Protein AF-A0A1E5L8V5-F1 (afdb_monomer)

Solvent-accessible surface area (backbone atoms only — not comparable to full-atom values): 20695 Å² total; per-residue (Å²): 130,75,53,60,65,66,62,32,28,36,41,51,52,49,58,55,45,50,54,33,69,78,42,95,65,86,68,90,52,68,83,56,54,59,43,62,35,68,56,77,69,33,47,44,45,38,33,65,40,38,79,78,44,75,48,71,85,45,95,71,31,38,36,34,33,36,41,41,94,98,44,42,30,45,34,40,29,47,52,79,90,75,94,59,71,59,93,38,44,46,84,43,85,85,44,46,14,51,47,36,40,47,38,45,74,66,62,63,45,67,27,94,87,62,53,53,68,57,48,44,68,72,49,48,72,58,36,73,86,49,90,88,64,76,51,41,59,46,78,74,52,51,76,45,33,37,45,72,50,41,21,37,52,40,95,80,43,89,68,62,81,88,47,53,51,35,56,53,41,43,46,53,61,59,39,67,88,76,46,70,54,89,65,48,69,68,40,37,54,50,51,42,57,56,44,70,47,94,68,40,66,73,56,42,51,32,55,39,51,26,65,62,25,80,45,68,73,56,19,48,50,36,52,45,50,60,52,59,71,44,35,56,51,75,66,40,50,71,55,58,73,70,52,73,88,69,93,69,51,65,54,57,47,49,50,47,40,28,76,78,66,69,50,72,67,58,64,71,58,34,43,34,49,54,52,75,73,47,59,65,86,44,39,48,46,38,52,50,25,47,41,72,49,67,69,61,102,63,61,65,30,57,53,55,50,50,52,54,46,55,73,75,51,93,54,97,85,58,85,73,67,71,72,86,57,48,47,53,61,46,37,50,41,16,50,50,41,44,47,53,53,51,52,59,73,41,34,90,53,61,45,52,77,80,73,58,69,73,91,127

Foldseek 3Di:
DWDDQQLLQVLLLVLLLVQLVVDPDDAPLSPFRAGADDDPVLSLLQGAKDFPDKDDLDVLWIWTWIDHDPWIKIKIFQADDDPDAPPQWAWDDDDSNNLSNCCRPVVFHFDPPDDSVCCRVPPSVAHDPDPPHRHHHVVSSCNGTTDMTMTIGHPPDLDDSNQVLLRLQRRLLRRPPQFQDPADVLLSVLSNVLSSDLFDSQLSSLSSNLRNDNDLLSVLVSLVVLLQVCQQVLVCVVVVVVPPPDPDFSVRVSVCCCPVVVDGDDQLVSLLSLQVPDDVVLCVLLVVQVCQQPVDPDRSSNVSVLSNCLSPDPDPPDPRRPPVRRPSSSNSSSSSSSSVVSCVVCVVRRQDVVSPDDDD

Sequence (360 aa):
MSRNTDKASQSVFNILKKVVQESEEYCEELDEIRWVYGDKENTKFLTEAQIVNSYEIMPKKKSAIIAYEHRKFFVTSGFGKETVSPTFLDPFEINPGLFTLIIHELEVNIASNVRPREIINEVMSSYKGICGYTGHDFKELLKYFETICIFEILPTCPLVVEDIESFIGLYLCYENTLRVLPFSKDTLEKYMLVFEQKFSKQFKENILVSLSSTNFKYCYLDLYRCIEMLYPFIYLGKFYENLEPTTLTMVDLAIKLHDDLAWKPVERNAIKKIIDETPAQFLERLTNAKYIHINEERHCGDWIYDIRNSIVHLRHNQKSMNLEKVPWDMLVIGMLDLLEYWYNHFSKHLLDEKDILKPE

Nearest PDB structures (foldseek):
  2xpx-assembly1_A  TM=2.379E-01  e=6.070E+00  human gammaherpesvirus 4

pLDDT: mean 89.82, std 11.25, range [25.0, 98.44]

Secondary structure (DSSP, 8-state):
----HHHHHHHHHHHHHHHHHTSS---GGGGS---B---HHHHHHHHH-EEEEEEEEETTEEEEEEEETTEEEEEEES----S---TTEEE----HHHHHHHHHHHTPPBPTT--HHHHIIIIIT--BTBTT---B-HHHHHTTBPPEEEEEE-TT--S-TT-HHHHHHHHHHH-GGG--S---HHHHHHHHHHHHS---HHHHHHHHHHHT-SSHHHHHHHHHHHHHTTHHHHHHHHHHHTS-S--S-HHHHHHHHHHHH-----HHHHHHHHHHHS-HHHHHHHHHHHHHHH-S---HHHHHHHHHHHHH---TT-----GGG--HHHHHHHHHHHHHHHHHHTHHHHS-TTTSPPP-

Structure (mmCIF, N/CA/C/O backbone):
data_AF-A0A1E5L8V5-F1
#
_entry.id   AF-A0A1E5L8V5-F1
#
loop_
_atom_site.group_PDB
_atom_site.id
_atom_site.type_symbol
_atom_site.label_atom_id
_atom_site.label_alt_id
_atom_site.label_comp_id
_atom_site.label_asym_id
_atom_site.label_entity_id
_atom_site.label_seq_id
_atom_site.pdbx_PDB_ins_code
_atom_site.Cartn_x
_atom_site.Cartn_y
_atom_site.Cartn_z
_atom_site.occupancy
_atom_site.B_iso_or_equiv
_atom_site.auth_seq_id
_atom_site.auth_comp_id
_atom_site.auth_asym_id
_atom_site.auth_atom_id
_atom_site.pdbx_PDB_model_num
ATOM 1 N N . MET A 1 1 ? -25.011 -13.321 6.273 1.00 50.94 1 MET A N 1
ATOM 2 C CA . MET A 1 1 ? -25.307 -13.867 7.619 1.00 50.94 1 MET A CA 1
ATOM 3 C C . MET A 1 1 ? -25.170 -12.726 8.612 1.00 50.94 1 MET A C 1
ATOM 5 O O . MET A 1 1 ? -24.198 -11.997 8.493 1.00 50.94 1 MET A O 1
ATOM 9 N N . SER A 1 2 ? -26.127 -12.533 9.525 1.00 72.94 2 SER A N 1
ATOM 10 C CA . SER A 1 2 ? -26.035 -11.480 10.553 1.00 72.94 2 SER A CA 1
ATOM 11 C C . SER A 1 2 ? -24.896 -11.789 11.526 1.00 72.94 2 SER A C 1
ATOM 13 O O . SER A 1 2 ? -24.777 -12.931 11.980 1.00 72.94 2 SER A O 1
ATOM 15 N N . ARG A 1 3 ? -24.067 -10.792 11.853 1.00 87.94 3 ARG A N 1
ATOM 16 C CA . ARG A 1 3 ? -22.962 -10.929 12.819 1.00 87.94 3 ARG A CA 1
ATOM 17 C C . ARG A 1 3 ? -23.507 -11.194 14.230 1.00 87.94 3 ARG A C 1
ATOM 19 O O . ARG A 1 3 ? -24.554 -10.666 14.599 1.00 87.94 3 ARG A O 1
ATOM 26 N N . ASN A 1 4 ? -22.812 -12.019 15.020 1.00 90.00 4 ASN A N 1
ATOM 27 C CA . ASN A 1 4 ? -23.163 -12.258 16.425 1.00 90.00 4 ASN A CA 1
ATOM 28 C C . ASN A 1 4 ? -22.624 -11.101 17.287 1.00 90.00 4 ASN A C 1
ATOM 30 O O . ASN A 1 4 ? -21.409 -10.946 17.424 1.00 90.00 4 ASN A O 1
ATOM 34 N N . THR A 1 5 ? -23.532 -10.303 17.848 1.00 88.94 5 THR A N 1
ATOM 35 C CA . THR A 1 5 ? -23.228 -9.074 18.602 1.00 88.94 5 THR A CA 1
ATOM 36 C C . THR A 1 5 ? -22.419 -9.332 19.865 1.00 88.94 5 THR A C 1
ATOM 38 O O . THR A 1 5 ? -21.485 -8.586 20.159 1.00 88.94 5 THR A O 1
ATOM 41 N N . ASP A 1 6 ? -22.735 -10.411 20.580 1.00 88.75 6 ASP A N 1
ATOM 42 C CA . ASP A 1 6 ? -22.073 -10.771 21.833 1.00 88.75 6 ASP A CA 1
ATOM 43 C C . ASP A 1 6 ? -20.629 -11.189 21.559 1.00 88.75 6 ASP A C 1
ATOM 45 O O . ASP A 1 6 ? -19.703 -10.730 22.225 1.00 88.75 6 ASP A O 1
ATOM 49 N N . LYS A 1 7 ? -20.414 -11.997 20.514 1.00 91.06 7 LYS A N 1
ATOM 50 C CA . LYS A 1 7 ? -19.075 -12.427 20.095 1.00 91.06 7 LYS A CA 1
ATOM 51 C C . LYS A 1 7 ? -18.211 -11.243 19.649 1.00 91.06 7 LYS A C 1
ATOM 53 O O . LYS A 1 7 ? -17.041 -11.181 20.024 1.00 91.06 7 LYS A O 1
ATOM 58 N N . ALA A 1 8 ? -18.775 -10.322 18.867 1.00 91.81 8 ALA A N 1
ATOM 59 C CA . ALA A 1 8 ? -18.056 -9.141 18.393 1.00 91.81 8 ALA A CA 1
ATOM 60 C C . ALA A 1 8 ? -17.743 -8.157 19.534 1.00 91.81 8 ALA A C 1
ATOM 62 O O . ALA A 1 8 ? -16.636 -7.633 19.621 1.00 91.81 8 ALA A O 1
ATOM 63 N N . SER A 1 9 ? -18.671 -7.968 20.475 1.00 92.69 9 SER A N 1
ATOM 64 C CA . SER A 1 9 ? -18.393 -7.181 21.682 1.00 92.69 9 SER A CA 1
ATOM 65 C C . SER A 1 9 ? -17.292 -7.827 22.518 1.00 92.69 9 SER A C 1
ATOM 67 O O . SER A 1 9 ? -16.345 -7.158 22.925 1.00 92.69 9 SER A O 1
ATOM 69 N N . GLN A 1 10 ? -17.358 -9.145 22.718 1.00 93.19 10 GLN A N 1
ATOM 70 C CA . GLN A 1 10 ? -16.376 -9.871 23.515 1.00 93.19 10 GLN A CA 1
ATOM 71 C C . GLN A 1 10 ? -14.966 -9.803 22.911 1.00 93.19 10 GLN A C 1
ATOM 73 O O . GLN A 1 10 ? -13.996 -9.757 23.665 1.00 93.19 10 GLN A O 1
ATOM 78 N N . SER A 1 11 ? -14.813 -9.743 21.580 1.00 93.94 11 SER A N 1
ATOM 79 C CA . SER A 1 11 ? -13.479 -9.617 20.974 1.00 93.94 11 SER A CA 1
ATOM 80 C C . SER A 1 11 ? -12.768 -8.315 21.326 1.00 93.94 11 SER A C 1
ATOM 82 O O . SER A 1 11 ? -11.554 -8.347 21.505 1.00 93.94 11 SER A O 1
ATOM 84 N N . VAL A 1 12 ? -13.500 -7.206 21.502 1.00 96.25 12 VAL A N 1
ATOM 85 C CA . VAL A 1 12 ? -12.912 -5.929 21.947 1.00 96.25 12 VAL A CA 1
ATOM 86 C C . VAL A 1 12 ? -12.197 -6.129 23.282 1.00 96.25 12 VAL A C 1
ATOM 88 O O . VAL A 1 12 ? -11.021 -5.800 23.434 1.00 96.25 12 VAL A O 1
ATOM 91 N N . PHE A 1 13 ? -12.884 -6.756 24.238 1.00 96.44 13 PHE A N 1
ATOM 92 C CA . PHE A 1 13 ? -12.316 -7.030 25.554 1.00 96.44 13 PHE A CA 1
ATOM 93 C C . PHE A 1 13 ? -11.249 -8.115 25.507 1.00 96.44 13 PHE A C 1
ATOM 95 O O . PHE A 1 13 ? -10.296 -8.030 26.264 1.00 96.44 13 PHE A O 1
ATOM 102 N N . ASN A 1 14 ? -11.348 -9.107 24.621 1.00 94.94 14 ASN A N 1
ATOM 103 C CA . ASN A 1 14 ? -10.321 -10.143 24.502 1.00 94.94 14 ASN A CA 1
ATOM 104 C C . ASN A 1 14 ? -8.964 -9.568 24.066 1.00 94.94 14 ASN A C 1
ATOM 106 O O . ASN A 1 14 ? -7.937 -10.011 24.576 1.00 94.94 14 ASN A O 1
ATOM 110 N N . ILE A 1 15 ? -8.947 -8.559 23.187 1.00 94.88 15 ILE A N 1
ATOM 111 C CA . ILE A 1 15 ? -7.705 -7.862 22.812 1.00 94.88 15 ILE A CA 1
ATOM 112 C C . ILE A 1 15 ? -7.106 -7.142 24.032 1.00 94.88 15 ILE A C 1
ATOM 114 O O . ILE A 1 15 ? -5.912 -7.270 24.298 1.00 94.88 15 ILE A O 1
ATOM 118 N N . LEU A 1 16 ? -7.933 -6.450 24.822 1.00 95.50 16 LEU A N 1
ATOM 119 C CA . LEU A 1 16 ? -7.493 -5.776 26.052 1.00 95.50 16 LEU A CA 1
ATOM 120 C C . LEU A 1 16 ? -7.013 -6.768 27.124 1.00 95.50 16 LEU A C 1
ATOM 122 O O . LEU A 1 16 ? -5.984 -6.545 27.759 1.00 95.50 16 LEU A O 1
ATOM 126 N N . LYS A 1 17 ? -7.725 -7.890 27.299 1.00 94.31 17 LYS A N 1
ATOM 127 C CA . LYS A 1 17 ? -7.355 -8.975 28.220 1.00 94.31 17 LYS A CA 1
ATOM 128 C C . LYS A 1 17 ? -5.989 -9.546 27.869 1.00 94.31 17 LYS A C 1
ATOM 130 O O . LYS A 1 17 ? -5.184 -9.748 28.769 1.00 94.31 17 LYS A O 1
ATOM 135 N N . LYS A 1 18 ? -5.704 -9.750 26.579 1.00 93.00 18 LYS A N 1
ATOM 136 C CA . LYS A 1 18 ? -4.412 -10.268 26.118 1.00 93.00 18 LYS A CA 1
ATOM 137 C C . LYS A 1 18 ? -3.247 -9.387 26.580 1.00 93.00 18 LYS A C 1
ATOM 139 O O . LYS A 1 18 ? -2.261 -9.914 27.077 1.00 93.00 18 LYS A O 1
ATOM 144 N N . VAL A 1 19 ? -3.389 -8.061 26.513 1.00 92.75 19 VAL A N 1
ATOM 145 C CA . VAL A 1 19 ? -2.357 -7.129 27.007 1.00 92.75 19 VAL A CA 1
ATOM 146 C C . VAL A 1 19 ? -2.139 -7.246 28.516 1.00 92.75 19 VAL A C 1
ATOM 148 O O . VAL A 1 19 ? -1.003 -7.176 28.976 1.00 92.75 19 VAL A O 1
ATOM 151 N N . VAL A 1 20 ? -3.207 -7.447 29.292 1.00 93.56 20 VAL A N 1
ATOM 152 C CA . VAL A 1 20 ? -3.097 -7.673 30.741 1.00 93.56 20 VAL A CA 1
ATOM 153 C C . VAL A 1 20 ? -2.435 -9.025 31.034 1.00 93.56 20 VAL A C 1
ATOM 155 O O . VAL A 1 20 ? -1.529 -9.079 31.857 1.00 93.56 20 VAL A O 1
ATOM 158 N N . GLN A 1 21 ? -2.812 -10.090 30.321 1.00 92.81 21 GLN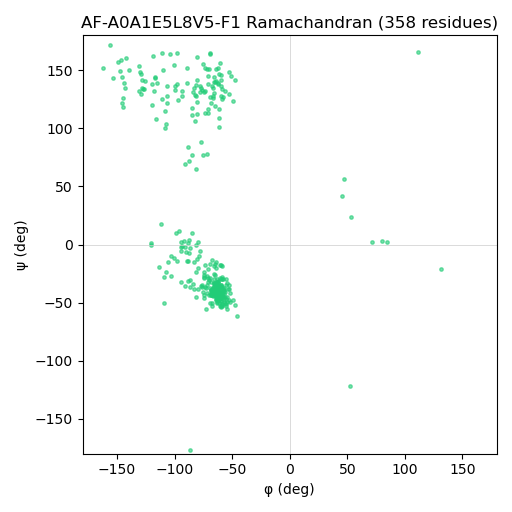 A N 1
ATOM 159 C CA . GLN A 1 21 ? -2.251 -1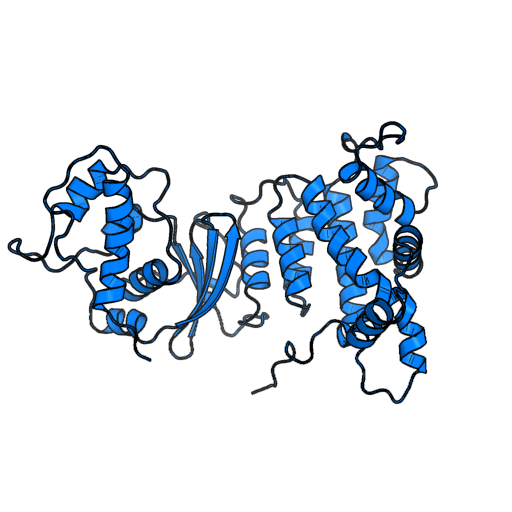1.441 30.484 1.00 92.81 21 GLN A CA 1
ATOM 160 C C . GLN A 1 21 ? -0.770 -11.538 30.115 1.00 92.81 21 GLN A C 1
ATOM 162 O O . GLN A 1 21 ? -0.036 -12.317 30.715 1.00 92.81 21 GLN A O 1
ATOM 167 N N . GLU A 1 22 ? -0.335 -10.775 29.113 1.00 92.25 22 GLU A N 1
ATOM 168 C CA . GLU A 1 22 ? 1.070 -10.698 28.700 1.00 92.25 22 GLU A CA 1
ATOM 169 C C . GLU A 1 22 ? 1.915 -9.817 29.641 1.00 92.25 22 GLU A C 1
ATOM 171 O O . GLU A 1 22 ? 3.136 -9.753 29.494 1.00 92.25 22 GLU A O 1
ATOM 176 N N . SER A 1 23 ? 1.284 -9.147 30.611 1.00 90.69 23 SER A N 1
ATOM 177 C CA . SER A 1 23 ? 1.950 -8.333 31.629 1.00 90.69 23 SER A CA 1
ATOM 178 C C . SER A 1 23 ? 2.142 -9.091 32.949 1.00 90.69 23 SER A C 1
ATOM 180 O O . SER A 1 23 ? 1.505 -10.109 33.199 1.00 90.69 23 SER A O 1
ATOM 182 N N . GLU A 1 24 ? 3.002 -8.572 33.828 1.00 89.25 24 GLU A N 1
ATOM 183 C CA . GLU A 1 24 ? 3.182 -9.096 35.195 1.00 89.25 24 GLU A CA 1
ATOM 184 C C . GLU A 1 24 ? 2.084 -8.622 36.175 1.00 89.25 24 GLU A C 1
ATOM 186 O O . GLU A 1 24 ? 2.145 -8.915 37.369 1.00 89.25 24 GLU A O 1
ATOM 191 N N . GLU A 1 25 ? 1.092 -7.859 35.706 1.00 89.38 25 GLU A N 1
ATOM 192 C CA . GLU A 1 25 ? 0.017 -7.329 36.546 1.00 89.38 25 GLU A CA 1
ATOM 193 C C . GLU A 1 25 ? -1.071 -8.385 36.803 1.00 89.38 25 GLU A C 1
ATOM 195 O O . GLU A 1 25 ? -1.458 -9.145 35.916 1.00 89.38 25 GLU A O 1
ATOM 200 N N . TYR A 1 26 ? -1.612 -8.402 38.021 1.00 88.00 26 TYR A N 1
ATOM 201 C CA . TYR A 1 26 ? -2.678 -9.319 38.431 1.00 88.00 26 TYR A CA 1
ATOM 202 C C . TYR A 1 26 ? -4.058 -8.647 38.353 1.00 88.00 26 TYR A C 1
ATOM 204 O O . TYR A 1 26 ? -4.218 -7.501 38.773 1.00 88.00 26 TYR A O 1
ATOM 212 N N . CYS A 1 27 ? -5.061 -9.369 37.848 1.00 90.31 27 CYS A N 1
ATOM 213 C CA . CYS A 1 27 ? -6.460 -8.936 37.788 1.00 90.31 27 CYS A CA 1
ATOM 214 C C . CYS A 1 27 ? -7.378 -10.148 38.006 1.00 90.31 27 CYS A C 1
ATOM 216 O O . CYS A 1 27 ? -7.339 -11.090 37.216 1.00 90.31 27 CYS A O 1
ATOM 218 N N . GLU A 1 28 ? -8.187 -10.135 39.070 1.00 88.19 28 GLU A N 1
ATOM 219 C CA . GLU A 1 28 ? -9.070 -11.261 39.431 1.00 88.19 28 GLU A CA 1
ATOM 220 C C . GLU A 1 28 ? -10.256 -11.375 38.481 1.00 88.19 28 GLU A C 1
ATOM 222 O O . GLU A 1 28 ? -10.673 -12.461 38.092 1.00 88.19 28 GLU A O 1
ATOM 227 N N . GLU A 1 29 ? -10.775 -10.230 38.056 1.00 91.06 29 GLU A N 1
ATOM 228 C CA . 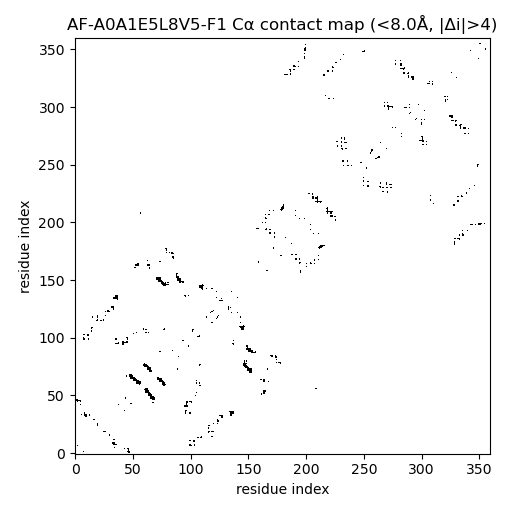GLU A 1 29 ? -12.008 -10.110 37.290 1.00 91.06 29 GLU A CA 1
ATOM 229 C C . GLU A 1 29 ? -11.776 -10.295 35.789 1.00 91.06 29 GLU A C 1
ATOM 231 O O . GLU A 1 29 ? -12.650 -10.016 34.965 1.00 91.06 29 GLU A O 1
ATOM 236 N N . LEU A 1 30 ? -10.585 -10.738 35.391 1.00 90.19 30 LEU A N 1
ATOM 237 C CA . LEU A 1 30 ? -10.153 -10.786 34.002 1.00 90.19 30 LEU A CA 1
ATOM 238 C C . LEU A 1 30 ? -11.142 -11.548 33.109 1.00 90.19 30 LEU A C 1
ATOM 240 O O . LEU A 1 30 ? -11.436 -11.105 31.999 1.00 90.19 30 LEU A O 1
ATOM 244 N N . ASP A 1 31 ? -11.733 -12.634 33.603 1.00 91.69 31 ASP A N 1
ATOM 245 C CA . ASP A 1 31 ? -12.650 -13.485 32.837 1.00 91.69 31 ASP A CA 1
ATOM 246 C C . ASP A 1 31 ? -14.115 -13.033 32.862 1.00 91.69 31 ASP A C 1
ATOM 248 O O . ASP A 1 31 ? -14.934 -13.569 32.116 1.00 91.69 31 ASP A O 1
ATOM 252 N N . GLU A 1 32 ? -14.438 -11.973 33.602 1.00 94.44 32 GLU A N 1
ATOM 253 C CA . GLU A 1 32 ? -15.808 -11.474 33.704 1.00 94.44 32 GLU A CA 1
ATOM 254 C C . GLU A 1 32 ? -16.370 -10.963 32.363 1.00 94.44 32 GLU A C 1
ATOM 256 O O . GLU A 1 32 ? -15.649 -10.491 31.465 1.00 94.44 32 GLU A O 1
ATOM 261 N N . ILE A 1 33 ? -17.696 -11.060 32.219 1.00 93.50 33 ILE A N 1
ATOM 262 C CA . ILE A 1 33 ? -18.406 -10.709 30.981 1.00 93.50 33 ILE A CA 1
ATOM 263 C C . ILE A 1 33 ? -18.537 -9.189 30.867 1.00 93.50 33 ILE A C 1
ATOM 265 O O . ILE A 1 33 ? -18.994 -8.518 31.796 1.00 93.50 33 ILE A O 1
ATOM 269 N N . ARG A 1 34 ? -18.176 -8.653 29.696 1.00 94.31 34 ARG A N 1
ATOM 270 C CA . ARG A 1 34 ? -18.211 -7.221 29.374 1.00 94.31 34 ARG A CA 1
ATOM 271 C C . ARG A 1 34 ? -18.723 -7.014 27.954 1.00 94.31 34 ARG A C 1
ATOM 273 O O . ARG A 1 34 ? -18.512 -7.865 27.093 1.00 94.31 34 ARG A O 1
ATOM 280 N N . TRP A 1 35 ? -19.382 -5.888 27.707 1.00 94.94 35 TRP A N 1
ATOM 281 C CA . TRP A 1 35 ? -19.830 -5.505 26.366 1.00 94.94 35 TRP A CA 1
ATOM 282 C C . TRP A 1 35 ? -19.681 -4.000 26.142 1.00 94.94 35 TRP A C 1
ATOM 284 O O . TRP A 1 35 ? -19.567 -3.223 27.094 1.00 94.94 35 TRP A O 1
ATOM 294 N N . VAL A 1 36 ? -19.670 -3.602 24.871 1.00 95.25 36 VAL A N 1
ATOM 295 C CA . VAL A 1 36 ? -19.715 -2.195 24.465 1.00 95.25 36 VAL A CA 1
ATOM 296 C C . VAL A 1 36 ? -21.173 -1.749 24.493 1.00 95.25 36 VAL A C 1
ATOM 298 O O . VAL A 1 36 ? -22.038 -2.420 23.930 1.00 95.25 36 VAL A O 1
ATOM 301 N N . TYR A 1 37 ? -21.464 -0.645 25.171 1.00 93.44 37 TYR A N 1
ATOM 302 C CA . TYR A 1 37 ? -22.802 -0.070 25.197 1.00 93.44 37 TYR A CA 1
ATOM 303 C C . TYR A 1 37 ? -23.187 0.467 23.810 1.00 93.44 37 TYR A C 1
ATOM 305 O O . TYR A 1 37 ? -22.399 1.147 23.152 1.00 93.44 37 TYR A O 1
ATOM 313 N N . GLY A 1 38 ? -24.416 0.195 23.373 1.00 87.75 38 GLY A N 1
ATOM 314 C CA . GLY A 1 38 ? -24.956 0.693 22.112 1.00 87.75 38 GLY A CA 1
ATOM 315 C C . GLY A 1 38 ? -26.479 0.604 22.076 1.00 87.75 38 GLY A C 1
ATOM 316 O O . GLY A 1 38 ? -27.083 -0.247 22.728 1.00 87.75 38 GLY A O 1
ATOM 317 N N . ASP A 1 39 ? -27.106 1.498 21.316 1.00 88.12 39 ASP A N 1
ATOM 318 C CA . ASP A 1 39 ? -28.548 1.457 21.062 1.00 88.12 39 ASP A CA 1
ATOM 319 C C . ASP A 1 39 ? -28.906 0.549 19.864 1.00 88.12 39 ASP A C 1
ATOM 321 O O . ASP A 1 39 ? -28.063 -0.119 19.253 1.00 88.12 39 ASP A O 1
ATOM 325 N N . LYS A 1 40 ? -30.199 0.510 19.517 1.00 85.94 40 LYS A N 1
ATOM 326 C CA . LYS A 1 40 ? -30.711 -0.299 18.402 1.00 85.94 40 LYS A CA 1
ATOM 327 C C . LYS A 1 40 ? -30.142 0.114 17.046 1.00 85.94 40 LYS A C 1
ATOM 329 O O . LYS A 1 40 ? -29.995 -0.748 16.188 1.00 85.94 40 LYS A O 1
ATOM 334 N N . GLU A 1 41 ? -29.863 1.397 16.835 1.00 85.31 41 GLU A N 1
ATOM 335 C CA . GLU A 1 41 ? -29.343 1.905 15.562 1.00 85.31 41 GLU A CA 1
ATOM 336 C C . GLU A 1 41 ? -27.870 1.526 15.399 1.00 85.31 41 GLU A C 1
ATOM 338 O O . GLU A 1 41 ? -27.474 0.965 14.382 1.00 85.31 41 GLU A O 1
ATOM 343 N N . ASN A 1 42 ? -27.086 1.680 16.463 1.00 86.31 42 ASN A N 1
ATOM 344 C CA . ASN A 1 42 ? -25.699 1.230 16.516 1.00 86.31 42 ASN A CA 1
ATOM 345 C C . ASN A 1 42 ? -25.576 -0.287 16.337 1.00 86.31 42 ASN A C 1
ATOM 347 O O . ASN A 1 42 ? -24.657 -0.775 15.679 1.00 86.31 42 ASN A O 1
ATOM 351 N N . THR A 1 43 ? -26.535 -1.044 16.873 1.00 87.75 43 THR A N 1
ATOM 352 C CA . THR A 1 43 ? -26.579 -2.497 16.679 1.00 87.75 43 THR A CA 1
ATOM 353 C C . THR A 1 43 ? -26.708 -2.858 15.196 1.00 87.75 43 THR A C 1
ATOM 355 O O . THR A 1 43 ? -26.054 -3.803 14.766 1.00 87.75 43 THR A O 1
ATOM 358 N N . LYS A 1 44 ? -27.458 -2.081 14.395 1.00 91.75 44 LYS A N 1
ATOM 359 C CA . LYS A 1 44 ? -27.583 -2.325 12.948 1.00 91.75 44 LYS A CA 1
ATOM 360 C C . LYS A 1 44 ? -26.254 -2.194 12.222 1.00 91.75 44 LYS A C 1
ATOM 362 O O . LYS A 1 44 ? -25.919 -3.080 11.442 1.00 91.75 44 LYS A O 1
ATOM 367 N N . PHE A 1 45 ? -25.466 -1.158 12.521 1.00 92.12 45 PHE A N 1
ATOM 368 C CA . PHE A 1 45 ? -24.113 -1.033 11.967 1.00 92.12 45 PHE A CA 1
ATOM 369 C C . PHE A 1 45 ? -23.280 -2.285 12.258 1.00 92.12 45 PHE A C 1
ATOM 371 O O . PHE A 1 45 ? -22.658 -2.837 11.355 1.00 92.12 45 PHE A O 1
ATOM 378 N N . LEU A 1 46 ? -23.319 -2.791 13.493 1.00 93.38 46 LEU A N 1
ATOM 379 C CA . LEU A 1 46 ? -22.580 -3.998 13.859 1.00 93.38 46 LEU A CA 1
ATOM 380 C C . LEU A 1 46 ? -23.100 -5.263 13.156 1.00 93.38 46 LEU A C 1
ATOM 382 O O . LEU A 1 46 ? -22.307 -6.143 12.821 1.00 93.38 46 LEU A O 1
ATOM 386 N N . THR A 1 47 ? -24.411 -5.403 12.961 1.00 93.12 47 THR A N 1
ATOM 387 C CA . THR A 1 47 ? -25.005 -6.639 12.428 1.00 93.12 47 THR A CA 1
ATOM 388 C C . THR A 1 47 ? -25.076 -6.689 10.908 1.00 93.12 47 THR A C 1
ATOM 390 O O . THR A 1 47 ? -25.001 -7.782 10.344 1.00 93.12 47 THR A O 1
ATOM 393 N N . GLU A 1 48 ? -25.229 -5.536 10.257 1.00 94.44 48 GLU A N 1
ATOM 394 C CA . GLU A 1 48 ? -25.542 -5.426 8.829 1.00 94.44 48 GLU A CA 1
ATOM 395 C C . GLU A 1 48 ? -24.368 -4.902 7.995 1.00 94.44 48 GLU A C 1
ATOM 397 O O . GLU A 1 48 ? -24.263 -5.278 6.828 1.00 94.44 48 GLU A O 1
ATOM 402 N N . ALA A 1 49 ? -23.460 -4.096 8.563 1.00 95.38 49 ALA A N 1
ATOM 403 C CA . ALA A 1 49 ? -22.304 -3.612 7.813 1.00 95.38 49 ALA A CA 1
ATOM 404 C C . ALA A 1 49 ? -21.294 -4.739 7.546 1.00 95.38 49 ALA A C 1
ATOM 406 O O . ALA A 1 49 ? -21.090 -5.640 8.371 1.00 95.38 49 ALA A O 1
ATOM 407 N N . GLN A 1 50 ? -20.640 -4.693 6.390 1.00 94.81 50 GLN A N 1
ATOM 408 C CA . GLN A 1 50 ? -19.719 -5.731 5.932 1.00 94.81 50 GLN A CA 1
ATOM 409 C C . GLN A 1 50 ? -18.408 -5.117 5.474 1.00 94.81 50 GLN A C 1
ATOM 411 O O . GLN A 1 50 ? -18.413 -4.173 4.687 1.00 94.81 50 GLN A O 1
ATOM 416 N N . ILE A 1 51 ? -17.290 -5.679 5.929 1.00 94.62 51 ILE A N 1
ATOM 417 C CA . ILE A 1 51 ? -15.993 -5.405 5.318 1.00 94.62 51 ILE A CA 1
ATOM 418 C C . ILE A 1 51 ? -15.970 -6.096 3.954 1.00 94.62 51 ILE A C 1
ATOM 420 O O . ILE A 1 51 ? -16.024 -7.321 3.867 1.00 94.62 51 ILE A O 1
ATOM 424 N N . VAL A 1 52 ? -15.937 -5.295 2.893 1.00 94.44 52 VAL A N 1
ATOM 425 C CA . VAL A 1 52 ? -15.920 -5.758 1.498 1.00 94.44 52 VAL A CA 1
ATOM 426 C C . VAL A 1 52 ? -14.493 -6.035 1.043 1.00 94.44 52 VAL A C 1
ATOM 428 O O . VAL A 1 52 ? -14.247 -6.977 0.296 1.00 94.44 52 VAL A O 1
ATOM 431 N N . ASN A 1 53 ? -13.550 -5.218 1.506 1.00 93.56 53 ASN A N 1
ATOM 432 C CA . ASN A 1 53 ? -12.131 -5.389 1.238 1.00 93.56 53 ASN A CA 1
ATOM 433 C C . ASN A 1 53 ? -11.316 -4.896 2.441 1.00 93.56 53 ASN A C 1
ATOM 435 O O . ASN A 1 53 ? -11.739 -3.976 3.143 1.00 93.56 53 ASN A O 1
ATOM 439 N N . SER A 1 54 ? -10.154 -5.495 2.678 1.00 94.44 54 SER A N 1
ATOM 440 C CA . SER A 1 54 ? -9.231 -5.112 3.746 1.00 94.44 54 SER A CA 1
ATOM 441 C C . SER A 1 54 ? -7.791 -5.310 3.305 1.00 94.44 54 SER A C 1
ATOM 443 O O . SER A 1 54 ? -7.482 -6.294 2.635 1.00 94.44 54 SER A O 1
ATOM 445 N N . TYR A 1 55 ? -6.906 -4.421 3.740 1.00 93.12 55 TYR A N 1
ATOM 446 C CA . TYR A 1 55 ? -5.495 -4.450 3.379 1.00 93.12 55 TYR A CA 1
ATOM 447 C C . TYR A 1 55 ? -4.632 -4.016 4.566 1.00 93.12 55 TYR A C 1
ATOM 449 O O . TYR A 1 55 ? -4.926 -3.020 5.230 1.00 93.12 55 TYR A O 1
ATOM 457 N N . GLU A 1 56 ? -3.554 -4.751 4.837 1.00 92.19 56 GLU A N 1
ATOM 458 C CA . GLU A 1 56 ? -2.541 -4.382 5.831 1.00 92.19 56 GLU A CA 1
ATOM 459 C C . GLU A 1 56 ? -1.270 -3.943 5.101 1.00 92.19 56 GLU A C 1
ATOM 461 O O . GLU A 1 56 ? -0.530 -4.769 4.573 1.00 92.19 56 GLU A O 1
ATOM 466 N N . ILE A 1 57 ? -1.025 -2.630 5.049 1.00 86.44 57 ILE A N 1
ATOM 467 C CA . ILE A 1 57 ? 0.127 -2.069 4.322 1.00 86.44 57 ILE A CA 1
ATOM 468 C C . ILE A 1 57 ? 1.438 -2.243 5.088 1.00 86.44 57 ILE A C 1
ATOM 470 O O . ILE A 1 57 ? 2.502 -2.443 4.507 1.00 86.44 57 ILE A O 1
ATOM 474 N N . MET A 1 58 ? 1.367 -2.148 6.409 1.00 84.38 58 MET A N 1
ATOM 475 C CA . MET A 1 58 ? 2.495 -2.256 7.321 1.00 84.38 58 MET A CA 1
ATOM 476 C C . MET A 1 58 ? 2.010 -2.915 8.605 1.00 84.38 58 MET A C 1
ATOM 478 O O . MET A 1 58 ? 0.822 -2.804 8.914 1.00 84.38 58 MET A O 1
ATOM 482 N N . PRO A 1 59 ? 2.912 -3.510 9.407 1.00 84.62 59 PRO A N 1
ATOM 483 C CA . PRO A 1 59 ? 2.536 -4.048 10.703 1.00 84.62 59 PRO A CA 1
ATOM 484 C C . PRO A 1 59 ? 1.733 -3.023 11.507 1.00 84.62 59 PRO A C 1
ATOM 486 O O . PRO A 1 59 ? 2.199 -1.907 11.752 1.00 84.62 59 PRO A O 1
ATOM 489 N N . LYS A 1 60 ? 0.528 -3.418 11.924 1.00 86.94 60 LYS A N 1
ATOM 490 C CA . LYS A 1 60 ? -0.417 -2.592 12.698 1.00 86.94 60 LYS A CA 1
ATOM 491 C C . LYS A 1 60 ? -1.102 -1.447 11.942 1.00 86.94 60 LYS A C 1
ATOM 493 O O . LYS A 1 60 ? -1.874 -0.718 12.566 1.00 86.94 60 LYS A O 1
ATOM 498 N N . LYS A 1 61 ? -0.859 -1.282 10.640 1.00 89.88 61 LYS A N 1
ATOM 499 C CA . LYS A 1 61 ? -1.517 -0.281 9.788 1.00 89.88 61 LYS A CA 1
ATOM 500 C C . LYS A 1 61 ? -2.473 -0.991 8.843 1.00 89.88 61 LYS A C 1
ATOM 502 O O . LYS A 1 61 ? -2.060 -1.566 7.837 1.00 89.88 61 LYS A O 1
ATOM 507 N N . LYS A 1 62 ? -3.753 -0.968 9.197 1.00 93.81 62 LYS A N 1
ATOM 508 C CA . LYS A 1 62 ? -4.807 -1.703 8.494 1.00 93.81 62 LYS A CA 1
ATOM 509 C C . LYS A 1 62 ? -5.808 -0.730 7.900 1.00 93.81 62 LYS A C 1
ATOM 511 O O . LYS A 1 62 ? -6.139 0.266 8.540 1.00 93.81 62 LYS A O 1
ATOM 516 N N . SER A 1 63 ? -6.311 -1.049 6.720 1.00 95.19 63 SER A N 1
ATOM 517 C CA . SER A 1 63 ? -7.362 -0.290 6.057 1.00 95.19 63 SER A CA 1
ATOM 518 C C . SER A 1 63 ? -8.461 -1.221 5.577 1.00 95.19 63 SER A C 1
ATOM 520 O O . SER A 1 63 ? -8.214 -2.399 5.315 1.00 95.19 63 SER A O 1
ATOM 522 N N . ALA A 1 64 ? -9.674 -0.697 5.457 1.00 97.00 64 ALA A N 1
ATOM 523 C CA . ALA A 1 64 ? -10.816 -1.463 4.990 1.00 97.00 64 ALA A CA 1
ATOM 524 C C . ALA A 1 64 ? -11.828 -0.611 4.237 1.00 97.00 64 ALA A C 1
ATOM 526 O O . ALA A 1 64 ? -11.939 0.593 4.457 1.00 97.00 64 ALA A O 1
ATOM 527 N N . ILE A 1 65 ? -12.606 -1.281 3.398 1.00 97.44 65 ILE A N 1
ATOM 528 C CA . ILE A 1 65 ? -13.827 -0.752 2.810 1.00 97.44 65 ILE A CA 1
ATOM 529 C C . ILE A 1 65 ? -15.004 -1.438 3.490 1.00 97.44 65 ILE A C 1
ATOM 531 O O . ILE A 1 65 ? -15.125 -2.662 3.440 1.00 97.44 65 ILE A O 1
ATOM 535 N N . ILE A 1 66 ? -15.882 -0.653 4.105 1.00 97.06 66 ILE A N 1
ATOM 536 C CA . ILE A 1 66 ? -17.107 -1.129 4.745 1.00 97.06 66 ILE A CA 1
ATOM 537 C C . ILE A 1 66 ? -18.300 -0.742 3.876 1.00 97.06 66 ILE A C 1
ATOM 539 O O . ILE A 1 66 ? -18.466 0.428 3.547 1.00 97.06 66 ILE A O 1
ATOM 543 N N . ALA A 1 67 ? -19.158 -1.700 3.536 1.00 95.88 67 ALA A N 1
ATOM 544 C CA . ALA A 1 67 ? -20.466 -1.441 2.943 1.00 95.88 67 ALA A CA 1
ATOM 545 C C . ALA A 1 67 ? -21.558 -1.534 4.012 1.00 95.88 67 ALA A C 1
ATOM 547 O O . ALA A 1 67 ? -21.596 -2.489 4.790 1.00 95.88 67 ALA A O 1
ATOM 548 N N . TYR A 1 68 ? -22.454 -0.553 4.032 1.00 94.94 68 TYR A N 1
ATOM 549 C CA . TYR A 1 68 ? -23.641 -0.546 4.881 1.00 94.94 68 TYR A CA 1
ATOM 550 C C . TYR A 1 68 ? -24.781 0.145 4.131 1.00 94.94 68 TYR A C 1
ATOM 552 O O . TYR A 1 68 ? -24.649 1.297 3.716 1.00 94.94 68 TYR A O 1
ATOM 560 N N . GLU A 1 69 ? -25.891 -0.569 3.939 1.00 91.44 69 GLU A N 1
ATOM 561 C CA . GLU A 1 69 ? -27.001 -0.137 3.079 1.00 91.44 69 GLU A CA 1
ATOM 562 C C . GLU A 1 69 ? -26.500 0.253 1.668 1.00 91.44 69 GLU A C 1
ATOM 564 O O . GLU A 1 69 ? -25.886 -0.563 0.982 1.00 91.44 69 GLU A O 1
ATOM 569 N N . HIS A 1 70 ? -26.738 1.492 1.231 1.00 91.75 70 HIS A N 1
ATOM 570 C CA . HIS A 1 70 ? -26.263 2.034 -0.050 1.00 91.75 70 HIS A CA 1
ATOM 571 C C . HIS A 1 70 ? -24.994 2.889 0.089 1.00 91.75 70 HIS A C 1
ATOM 573 O O . HIS A 1 70 ? -24.607 3.578 -0.853 1.00 91.75 70 HIS A O 1
ATOM 579 N N . ARG A 1 71 ? -24.363 2.873 1.267 1.00 95.00 71 ARG A N 1
ATOM 580 C CA . ARG A 1 71 ? -23.205 3.701 1.607 1.00 95.00 71 ARG A CA 1
ATOM 581 C C . ARG A 1 71 ? -21.959 2.837 1.725 1.00 95.00 71 ARG A C 1
ATOM 583 O O . ARG A 1 71 ? -22.017 1.657 2.083 1.00 95.00 71 ARG A O 1
ATOM 590 N N . LYS A 1 72 ? -20.820 3.444 1.416 1.00 96.62 72 LYS A N 1
ATOM 591 C CA . LYS A 1 72 ? -19.507 2.809 1.494 1.00 96.62 72 LYS A CA 1
ATOM 592 C C . LYS A 1 72 ? -18.585 3.699 2.310 1.00 96.62 72 LYS A C 1
ATOM 594 O O . LYS A 1 72 ? -18.646 4.919 2.194 1.00 96.62 72 LYS A O 1
ATOM 599 N N . PHE A 1 73 ? -17.745 3.086 3.128 1.00 96.69 73 PHE A N 1
ATOM 600 C CA . PHE A 1 73 ? -16.842 3.787 4.026 1.00 96.69 73 PHE A CA 1
ATOM 601 C C . PHE A 1 73 ? -15.424 3.275 3.839 1.00 96.69 73 PHE A C 1
ATOM 603 O O . PHE A 1 73 ? -15.209 2.066 3.807 1.00 96.69 73 PHE A O 1
ATOM 610 N N . PHE A 1 74 ? -14.464 4.186 3.756 1.00 96.38 74 PHE A N 1
ATOM 611 C CA . PHE A 1 74 ? -13.048 3.877 3.854 1.00 96.38 74 PHE A CA 1
ATOM 612 C C . PHE A 1 74 ? -12.601 4.051 5.305 1.00 96.38 74 PHE A C 1
ATOM 614 O O . PHE A 1 74 ? -12.850 5.083 5.926 1.00 96.38 74 PHE A O 1
ATOM 621 N N . VAL A 1 75 ? -11.962 3.028 5.858 1.00 95.62 75 VAL A N 1
ATOM 622 C CA . VAL A 1 75 ? -11.491 2.997 7.242 1.00 95.62 75 VAL A CA 1
ATOM 623 C C . VAL A 1 75 ? -9.988 2.823 7.252 1.00 95.62 75 VAL A C 1
ATOM 625 O O . VAL A 1 75 ? -9.461 1.980 6.528 1.00 95.62 75 VAL A O 1
ATOM 628 N N . THR A 1 76 ? -9.314 3.566 8.123 1.00 93.94 76 THR A N 1
ATOM 629 C CA . THR A 1 76 ? -7.891 3.393 8.414 1.00 93.94 76 THR A CA 1
ATOM 630 C C . THR A 1 76 ? -7.682 3.204 9.917 1.00 93.94 76 THR A C 1
ATOM 632 O O . THR A 1 76 ? -8.357 3.815 10.743 1.00 93.94 76 THR A O 1
ATOM 635 N N . SER A 1 77 ? -6.759 2.315 10.282 1.00 93.38 77 SER A N 1
ATOM 636 C CA . SER A 1 77 ? -6.399 1.974 11.660 1.00 93.38 77 SER A CA 1
ATOM 637 C C . SER A 1 77 ? -4.888 2.048 11.852 1.00 93.38 77 SER A C 1
ATOM 639 O O . SER A 1 77 ? -4.128 1.438 11.099 1.00 93.38 77 SER A O 1
ATOM 641 N N . GLY A 1 78 ? -4.454 2.755 12.893 1.00 89.88 78 GLY A N 1
ATOM 642 C CA . GLY A 1 78 ? -3.053 3.054 13.179 1.00 89.88 78 GLY A CA 1
ATOM 643 C C . GLY A 1 78 ? -2.494 4.212 12.362 1.00 89.88 78 GLY A C 1
ATOM 644 O O . GLY A 1 78 ? -1.316 4.523 12.484 1.00 89.88 78 GLY A O 1
ATOM 645 N N . PHE A 1 79 ? -3.284 4.882 11.535 1.00 86.19 79 PHE A N 1
ATOM 646 C CA . PHE A 1 79 ? -2.808 6.032 10.770 1.00 86.19 79 PHE A CA 1
ATOM 647 C C . PHE A 1 79 ? -2.807 7.293 11.655 1.00 86.19 79 PHE A C 1
ATOM 649 O O . PHE A 1 79 ? -3.419 7.317 12.726 1.00 86.19 79 PHE A O 1
ATOM 656 N N . GLY A 1 80 ? -2.069 8.332 11.253 1.00 76.94 80 GLY A N 1
ATOM 657 C CA . GLY A 1 80 ? -2.152 9.638 11.912 1.00 76.94 80 GLY A CA 1
ATOM 658 C C . GLY A 1 80 ? -3.571 10.214 11.825 1.00 76.94 80 GLY A C 1
ATOM 659 O O . GLY A 1 80 ? -4.343 9.842 10.939 1.00 76.94 80 GLY A O 1
ATOM 660 N N . LYS A 1 81 ? -3.934 11.111 12.753 1.00 71.69 81 LYS A N 1
ATOM 661 C CA . LYS A 1 81 ? -5.173 11.890 12.621 1.00 71.69 81 LYS A CA 1
ATOM 662 C C . LYS A 1 81 ? -4.962 12.948 11.546 1.00 71.69 81 LYS A C 1
ATOM 664 O O . LYS A 1 81 ? -4.165 13.864 11.744 1.00 71.69 81 LYS A O 1
ATOM 669 N N . GLU A 1 82 ? -5.682 12.806 10.443 1.00 65.06 82 GLU A N 1
ATOM 670 C CA . GLU A 1 82 ? -5.590 13.716 9.309 1.00 65.06 82 GLU A CA 1
ATOM 671 C C . GLU A 1 82 ? -6.220 15.083 9.591 1.00 65.06 82 GLU A C 1
ATOM 673 O O . GLU A 1 82 ? -7.194 15.221 10.335 1.00 65.06 82 GLU A O 1
ATOM 678 N N . THR A 1 83 ? -5.671 16.094 8.920 1.00 62.16 83 THR A N 1
ATOM 679 C CA . THR A 1 83 ? -6.289 17.415 8.749 1.00 62.16 83 THR A CA 1
ATOM 680 C C . THR A 1 83 ? -6.828 17.637 7.334 1.00 62.16 83 THR A C 1
ATOM 682 O O . THR A 1 83 ? -7.605 18.570 7.138 1.00 62.16 83 THR A O 1
ATOM 685 N N . VAL A 1 84 ? -6.430 16.809 6.357 1.00 72.94 84 VAL A N 1
ATOM 686 C CA . VAL A 1 84 ? -6.799 16.934 4.940 1.00 72.94 84 VAL A CA 1
ATOM 687 C C . VAL A 1 84 ? -6.952 15.545 4.322 1.00 72.94 84 VAL A C 1
ATOM 689 O O . VAL A 1 84 ? -6.001 14.774 4.355 1.00 72.94 84 VAL A O 1
ATOM 692 N N . SER A 1 85 ? -8.106 15.281 3.708 1.00 81.75 85 SER A N 1
ATOM 693 C CA . SER A 1 85 ? -8.420 14.058 2.962 1.00 81.75 85 SER A CA 1
ATOM 694 C C . SER A 1 85 ? -8.727 14.371 1.483 1.00 81.75 85 SER A C 1
ATOM 696 O O . SER A 1 85 ? -9.020 15.524 1.139 1.00 81.75 85 SER A O 1
ATOM 698 N N . PRO A 1 86 ? -8.682 13.369 0.580 1.00 86.44 86 PRO A N 1
ATOM 699 C CA . PRO A 1 86 ? -9.222 13.493 -0.773 1.00 86.44 86 PRO A CA 1
ATOM 700 C C . PRO A 1 86 ? -10.668 14.020 -0.779 1.00 86.44 86 PRO A C 1
ATOM 702 O O . PRO A 1 86 ? -11.473 13.652 0.071 1.00 86.44 86 PRO A O 1
ATOM 705 N N . THR A 1 87 ? -11.041 14.824 -1.779 1.00 90.19 87 THR A N 1
ATOM 706 C CA . THR A 1 87 ? -12.357 15.503 -1.835 1.00 90.19 87 THR A CA 1
ATOM 707 C C . THR A 1 87 ? -13.562 14.567 -1.953 1.00 90.19 87 THR A C 1
ATOM 709 O O . THR A 1 87 ? -14.688 14.992 -1.715 1.00 90.19 87 THR A O 1
ATOM 712 N N . PHE A 1 88 ? -13.343 13.307 -2.332 1.00 92.06 88 PHE A N 1
ATOM 713 C CA . PHE A 1 88 ? -14.371 12.267 -2.392 1.00 92.06 88 PHE A CA 1
ATOM 714 C C . PHE A 1 88 ? -14.486 11.445 -1.094 1.00 92.06 88 PHE A C 1
ATOM 716 O O . PHE A 1 88 ? -15.261 10.489 -1.060 1.00 92.06 88 PHE A O 1
ATOM 723 N N . LEU A 1 89 ? -13.718 11.790 -0.054 1.00 93.81 89 LEU A N 1
ATOM 724 C CA . LEU A 1 89 ? -13.745 11.172 1.272 1.00 93.81 89 LEU A CA 1
ATOM 725 C C . LEU A 1 89 ? -14.200 12.195 2.315 1.00 93.81 89 LEU A C 1
ATOM 727 O O . LEU A 1 89 ? -13.441 13.097 2.677 1.00 93.81 89 LEU A O 1
ATOM 731 N N . ASP A 1 90 ? -15.421 12.025 2.818 1.00 93.44 90 ASP A N 1
ATOM 732 C CA . ASP A 1 90 ? -15.994 12.889 3.853 1.00 93.44 90 ASP A CA 1
ATOM 733 C C . ASP A 1 90 ? -15.811 12.251 5.242 1.00 93.44 90 ASP A C 1
ATOM 735 O O . ASP A 1 90 ? -16.210 11.099 5.425 1.00 93.44 90 ASP A O 1
ATOM 739 N N . PRO A 1 91 ? -15.187 12.922 6.229 1.00 93.50 91 PRO A N 1
ATOM 740 C CA . PRO A 1 91 ? -15.004 12.354 7.563 1.00 93.50 91 PRO A CA 1
ATOM 741 C C . PRO A 1 91 ? -16.327 11.920 8.207 1.00 93.50 91 PRO A C 1
ATOM 743 O O . PRO A 1 91 ? -17.287 12.685 8.272 1.00 93.50 91 PRO A O 1
ATOM 746 N N . PHE A 1 92 ? -16.361 10.705 8.751 1.00 93.75 92 PHE A N 1
ATOM 747 C CA . PHE A 1 92 ? -17.543 10.128 9.388 1.00 93.75 92 PHE A CA 1
ATOM 748 C C . PHE A 1 92 ? -17.279 9.829 10.870 1.00 93.75 92 PHE A C 1
ATOM 750 O O . PHE A 1 92 ? -16.262 9.231 11.228 1.00 93.75 92 PHE A O 1
ATOM 757 N N . GLU A 1 93 ? -18.198 10.233 11.756 1.00 93.19 93 GLU A N 1
ATOM 758 C CA . GLU A 1 93 ? -18.051 9.980 13.194 1.00 93.19 93 GLU A CA 1
ATOM 759 C C . GLU A 1 93 ? -18.202 8.484 13.497 1.00 93.19 93 GLU A C 1
ATOM 761 O O . GLU A 1 93 ? -19.191 7.836 13.145 1.00 93.19 93 GLU A O 1
ATOM 766 N N . ILE A 1 94 ? -17.208 7.929 14.189 1.00 93.75 94 ILE A N 1
ATOM 767 C CA . ILE A 1 94 ? -17.251 6.552 14.663 1.00 93.75 94 ILE A CA 1
ATOM 768 C C . ILE A 1 94 ? -18.351 6.385 15.718 1.00 93.75 94 ILE A C 1
ATOM 770 O O . ILE A 1 94 ? -18.436 7.138 16.686 1.00 93.75 94 ILE A O 1
ATOM 774 N N . ASN A 1 95 ? -19.179 5.359 15.534 1.00 94.19 95 ASN A N 1
ATOM 775 C CA . ASN A 1 95 ? -20.232 4.975 16.469 1.00 94.19 95 ASN A CA 1
ATOM 776 C C . ASN A 1 95 ? -19.898 3.624 17.142 1.00 94.19 95 ASN A C 1
ATOM 778 O O . ASN A 1 95 ? -19.024 2.904 16.646 1.00 94.19 95 ASN A O 1
ATOM 782 N N . PRO A 1 96 ? -20.569 3.240 18.248 1.00 95.00 96 PRO A N 1
ATOM 783 C CA . PRO A 1 96 ? -20.280 1.992 18.960 1.00 95.00 96 PRO A CA 1
ATOM 784 C C . PRO A 1 96 ? -20.340 0.731 18.084 1.00 95.00 96 PRO A C 1
ATOM 786 O O . PRO A 1 96 ? -19.560 -0.203 18.284 1.00 95.00 96 PRO A O 1
ATOM 789 N N . GLY A 1 97 ? -21.251 0.699 17.106 1.00 95.44 97 GLY A N 1
ATOM 790 C CA . GLY A 1 97 ? -21.424 -0.433 16.198 1.00 95.44 97 GLY A CA 1
ATOM 791 C C . GLY A 1 97 ? -20.250 -0.594 15.239 1.00 95.44 97 GLY A C 1
ATOM 792 O O . GLY A 1 97 ? -19.667 -1.675 15.156 1.00 95.44 97 GLY A O 1
ATOM 793 N N . LEU A 1 98 ? -19.862 0.496 14.569 1.00 95.44 98 LEU A N 1
ATOM 794 C CA . LEU A 1 98 ? -18.688 0.547 13.696 1.00 95.44 98 LEU A CA 1
ATOM 795 C C . LEU A 1 98 ? -17.399 0.302 14.475 1.00 95.44 98 LEU A C 1
ATOM 797 O O . LEU A 1 98 ? -16.561 -0.463 14.016 1.00 95.44 98 LEU A O 1
ATOM 801 N N . PHE A 1 99 ? -17.255 0.887 15.665 1.00 96.81 99 PHE A N 1
ATOM 802 C CA . PHE A 1 99 ? -16.121 0.620 16.546 1.00 96.81 99 PHE A CA 1
ATOM 803 C C . PHE A 1 99 ? -15.985 -0.877 16.819 1.00 96.81 99 PHE A C 1
ATOM 805 O O . PHE A 1 99 ? -14.957 -1.473 16.511 1.00 96.81 99 PHE A O 1
ATOM 812 N N . THR A 1 100 ? -17.048 -1.506 17.318 1.00 96.38 100 THR A N 1
ATOM 813 C CA . THR A 1 100 ? -17.032 -2.934 17.649 1.00 96.38 100 THR A CA 1
ATOM 814 C C . THR A 1 100 ? -16.739 -3.792 16.417 1.00 96.38 100 THR A C 1
ATOM 816 O O . THR A 1 100 ? -15.936 -4.718 16.498 1.00 96.38 100 THR A O 1
ATOM 819 N N . LEU A 1 101 ? -17.338 -3.459 15.269 1.00 96.19 101 LEU A N 1
ATOM 820 C CA . LEU A 1 101 ? -17.089 -4.123 13.990 1.00 96.19 101 LEU A CA 1
ATOM 821 C C . LEU A 1 101 ? -15.613 -4.047 13.581 1.00 96.19 101 LEU A C 1
ATOM 823 O O . LEU A 1 101 ? -14.999 -5.072 13.292 1.00 96.19 101 LEU A O 1
ATOM 827 N N . ILE A 1 102 ? -15.054 -2.838 13.566 1.00 96.50 102 ILE A N 1
ATOM 828 C CA . ILE A 1 102 ? -13.688 -2.568 13.120 1.00 96.50 102 ILE A CA 1
ATOM 829 C C . ILE A 1 102 ? -12.688 -3.286 14.026 1.00 96.50 102 ILE A C 1
ATOM 831 O O . ILE A 1 102 ? -11.806 -3.978 13.527 1.00 96.50 102 ILE A O 1
ATOM 835 N N . ILE A 1 103 ? -12.845 -3.185 15.349 1.00 96.25 103 ILE A N 1
ATOM 836 C CA . ILE A 1 103 ? -11.973 -3.891 16.294 1.00 96.25 103 ILE A CA 1
ATOM 837 C C . ILE A 1 103 ? -12.080 -5.412 16.108 1.00 96.25 103 ILE A C 1
ATOM 839 O O . ILE A 1 103 ? -11.057 -6.095 16.104 1.00 96.25 103 ILE A O 1
ATOM 843 N N . HIS A 1 104 ? -13.301 -5.937 15.946 1.00 95.19 104 HIS A N 1
ATOM 844 C CA . HIS A 1 104 ? -13.554 -7.371 15.800 1.00 95.19 104 HIS A CA 1
ATOM 845 C C . HIS A 1 104 ? -12.919 -7.959 14.540 1.00 95.19 104 HIS A C 1
ATOM 847 O O . HIS A 1 104 ? -12.270 -8.998 14.619 1.00 95.19 104 HIS A O 1
ATOM 853 N N . GLU A 1 105 ? -13.131 -7.324 13.388 1.00 94.88 105 GLU A N 1
ATOM 854 C CA . GLU A 1 105 ? -12.757 -7.907 12.096 1.00 94.88 105 GLU A CA 1
ATOM 855 C C . GLU A 1 105 ? -11.385 -7.469 11.605 1.00 94.88 105 GLU A C 1
ATOM 857 O O . GLU A 1 105 ? -10.699 -8.257 10.960 1.00 94.88 105 GLU A O 1
ATOM 862 N N . LEU A 1 106 ? -10.955 -6.243 11.919 1.00 93.75 106 LEU A N 1
ATOM 863 C CA . LEU A 1 106 ? -9.604 -5.805 11.579 1.00 93.75 106 LEU A CA 1
ATOM 864 C C . LEU A 1 106 ? -8.585 -6.169 12.646 1.00 93.75 106 LEU A C 1
ATOM 866 O O . LEU A 1 106 ? -7.405 -5.969 12.391 1.00 93.75 106 LEU A O 1
ATOM 870 N N . GLU A 1 107 ? -8.980 -6.690 13.812 1.00 93.25 107 GLU A N 1
ATOM 871 C CA . GLU A 1 107 ? -8.064 -6.978 14.926 1.00 93.25 107 GLU A CA 1
ATOM 872 C C . GLU A 1 107 ? -7.128 -5.784 15.177 1.00 93.25 107 GLU A C 1
ATOM 874 O O . GLU A 1 107 ? -5.898 -5.865 15.043 1.00 93.25 107 GLU A O 1
ATOM 879 N N . VAL A 1 108 ? -7.742 -4.621 15.410 1.00 94.25 108 VAL A N 1
ATOM 880 C CA . VAL A 1 108 ? -7.020 -3.365 15.627 1.00 94.25 108 VAL A CA 1
ATOM 881 C C . VAL A 1 108 ? -6.115 -3.500 16.846 1.00 94.25 108 VAL A C 1
ATOM 883 O O . VAL A 1 108 ? -6.496 -4.041 17.884 1.00 94.25 108 VAL A O 1
ATOM 886 N N . ASN A 1 109 ? -4.894 -2.994 16.710 1.00 92.06 109 ASN A N 1
ATOM 887 C CA . ASN A 1 109 ? -3.879 -3.105 17.745 1.00 92.06 109 ASN A CA 1
ATOM 888 C C . ASN A 1 109 ? -4.144 -2.140 18.904 1.00 92.06 109 ASN A C 1
ATOM 890 O O . ASN A 1 109 ? -4.750 -1.084 18.730 1.00 92.06 109 ASN A O 1
ATOM 894 N N . ILE A 1 110 ? -3.616 -2.487 20.076 1.00 93.75 110 ILE A N 1
ATOM 895 C CA . ILE A 1 110 ? -3.548 -1.581 21.224 1.00 93.75 110 ILE A CA 1
ATOM 896 C C . ILE A 1 110 ? -2.519 -0.486 20.950 1.00 93.75 110 ILE A C 1
ATOM 898 O O . ILE A 1 110 ? -1.438 -0.763 20.416 1.00 93.75 110 ILE A O 1
ATOM 902 N N . ALA A 1 111 ? -2.868 0.747 21.316 1.00 92.62 111 ALA A N 1
ATOM 903 C CA . ALA A 1 111 ? -1.994 1.894 21.145 1.00 92.62 111 ALA A CA 1
ATOM 904 C C . ALA A 1 111 ? -0.709 1.729 21.969 1.00 92.62 111 ALA A C 1
ATOM 906 O O . ALA A 1 111 ? -0.722 1.283 23.117 1.00 92.62 111 ALA A O 1
ATOM 907 N N . SER A 1 112 ? 0.424 2.109 21.377 1.00 88.06 112 SER A N 1
ATOM 908 C CA . SER A 1 112 ? 1.758 1.870 21.961 1.00 88.06 112 SER A CA 1
ATOM 909 C C . SER A 1 112 ? 2.016 2.516 23.334 1.00 88.06 112 SER A C 1
ATOM 911 O O . SER A 1 112 ? 2.942 2.111 24.032 1.00 88.06 112 SER A O 1
ATOM 913 N N . ASN A 1 113 ? 1.219 3.507 23.733 1.00 88.31 113 ASN A N 1
ATOM 914 C CA . ASN A 1 113 ? 1.340 4.240 24.995 1.00 88.31 113 ASN A CA 1
ATOM 915 C C . ASN A 1 113 ? 0.463 3.690 26.136 1.00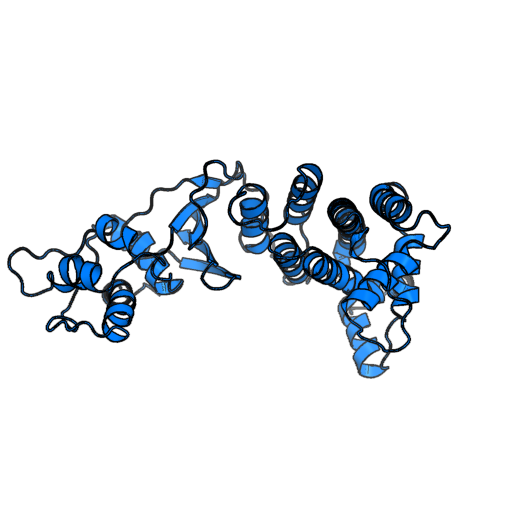 88.31 113 ASN A C 1
ATOM 917 O O . ASN A 1 113 ? 0.526 4.225 27.243 1.00 88.31 113 ASN A O 1
ATOM 921 N N . VAL A 1 114 ? -0.346 2.661 25.885 1.00 92.44 114 VAL A N 1
ATOM 922 C CA . VAL A 1 114 ? -1.304 2.120 26.857 1.00 92.44 114 VAL A CA 1
ATOM 923 C C . VAL A 1 114 ? -0.602 1.284 27.918 1.00 92.44 114 VAL A C 1
ATOM 925 O O . VAL A 1 114 ? 0.204 0.407 27.604 1.00 92.44 114 VAL A O 1
ATOM 928 N N . ARG A 1 115 ? -0.941 1.517 29.191 1.00 93.44 115 ARG A N 1
ATOM 929 C CA . ARG A 1 115 ? -0.405 0.735 30.313 1.00 93.44 115 ARG A CA 1
ATOM 930 C C . ARG A 1 115 ? -1.407 -0.329 30.768 1.00 93.44 115 ARG A C 1
ATOM 932 O O . ARG A 1 115 ? -2.569 0.011 30.988 1.00 93.44 115 ARG A O 1
ATOM 939 N N . PRO A 1 116 ? -0.979 -1.580 31.037 1.00 94.19 116 PRO A N 1
ATOM 940 C CA . PRO A 1 116 ? -1.878 -2.631 31.525 1.00 94.19 116 PRO A CA 1
ATOM 941 C C . PRO A 1 116 ? -2.684 -2.229 32.770 1.00 94.19 116 PRO A C 1
ATOM 943 O O . PRO A 1 116 ? -3.880 -2.498 32.841 1.00 94.19 116 PRO A O 1
ATOM 946 N N . ARG A 1 117 ? -2.077 -1.491 33.713 1.00 94.00 117 ARG A N 1
ATOM 947 C CA . ARG A 1 117 ? -2.774 -0.974 34.908 1.00 94.00 117 ARG A CA 1
ATOM 948 C C . ARG A 1 117 ? -3.951 -0.052 34.597 1.00 94.00 117 ARG A C 1
ATOM 950 O O . ARG A 1 117 ? -4.927 -0.061 35.338 1.00 94.00 117 ARG A O 1
ATOM 957 N N . GLU A 1 118 ? -3.865 0.747 33.536 1.00 94.44 118 GLU A N 1
ATOM 958 C CA . GLU A 1 118 ? -4.962 1.635 33.129 1.00 94.44 118 GLU A CA 1
ATOM 959 C C . GLU A 1 118 ? -6.149 0.804 32.638 1.00 94.44 118 GLU A C 1
ATOM 961 O O . GLU A 1 118 ? -7.279 1.046 33.052 1.00 94.44 118 GLU A O 1
ATOM 966 N N . ILE A 1 119 ? -5.884 -0.247 31.853 1.00 95.06 119 ILE A N 1
ATOM 967 C CA . ILE A 1 119 ? -6.908 -1.204 31.412 1.00 95.06 119 ILE A CA 1
ATOM 968 C C . ILE A 1 119 ? -7.553 -1.897 32.621 1.00 95.06 119 ILE A C 1
ATOM 970 O O . ILE A 1 119 ? -8.776 -2.010 32.679 1.00 95.06 119 ILE A O 1
ATOM 974 N N . ILE A 1 120 ? -6.759 -2.348 33.598 1.00 94.56 120 ILE A N 1
ATOM 975 C CA . ILE A 1 120 ? -7.288 -3.019 34.796 1.00 94.56 120 ILE A CA 1
ATOM 976 C C . ILE A 1 120 ? -8.228 -2.085 35.565 1.00 94.56 120 ILE A C 1
ATOM 978 O O . ILE A 1 120 ? -9.381 -2.431 35.824 1.00 94.56 120 ILE A O 1
ATOM 982 N N . ASN A 1 121 ? -7.747 -0.884 35.887 1.00 92.50 121 ASN A N 1
ATOM 983 C CA . ASN A 1 121 ? -8.463 0.047 36.753 1.00 92.50 121 ASN A CA 1
ATOM 984 C C . ASN A 1 121 ? -9.724 0.618 36.105 1.00 92.50 121 ASN A C 1
ATOM 986 O O . ASN A 1 121 ? -10.716 0.826 36.800 1.00 92.50 121 ASN A O 1
ATOM 990 N N . GLU A 1 122 ? -9.690 0.886 34.802 1.00 93.19 122 GLU A N 1
ATOM 991 C CA . GLU A 1 122 ? -10.753 1.629 34.120 1.00 93.19 122 GLU A CA 1
ATOM 992 C C . GLU A 1 122 ? -11.681 0.722 33.303 1.00 93.19 122 GLU A C 1
ATOM 994 O O . GLU A 1 122 ? -12.855 1.043 33.147 1.00 93.19 122 GLU A O 1
ATOM 999 N N . VAL A 1 123 ? -11.197 -0.430 32.822 1.00 94.50 123 VAL A N 1
ATOM 1000 C CA . VAL A 1 123 ? -11.998 -1.359 32.007 1.00 94.50 123 VAL A CA 1
ATOM 1001 C C . VAL A 1 123 ? -12.329 -2.638 32.771 1.00 94.50 123 VAL A C 1
ATOM 1003 O O . VAL A 1 123 ? -13.489 -3.055 32.815 1.00 94.50 123 VAL A O 1
ATOM 1006 N N . MET A 1 124 ? -11.334 -3.288 33.382 1.00 93.81 124 MET A N 1
ATOM 1007 C CA . MET A 1 124 ? -11.554 -4.594 34.014 1.00 93.81 124 MET A CA 1
ATOM 1008 C C . MET A 1 124 ? -12.316 -4.482 35.338 1.00 93.81 124 MET A C 1
ATOM 1010 O O . MET A 1 124 ? -13.097 -5.372 35.660 1.00 93.81 124 MET A O 1
ATOM 1014 N N . SER A 1 125 ? -12.212 -3.366 36.052 1.00 91.00 125 SER A N 1
ATOM 1015 C CA . SER A 1 125 ? -12.953 -3.133 37.298 1.00 91.00 125 SER A CA 1
ATOM 1016 C C . SER A 1 125 ? -14.484 -3.072 37.138 1.00 91.00 125 SER A C 1
ATOM 1018 O O . SER A 1 125 ? -15.192 -3.174 38.134 1.00 91.00 125 SER A O 1
ATOM 1020 N N . SER A 1 126 ? -15.010 -2.930 35.910 1.00 92.31 126 SER A N 1
ATOM 1021 C CA . SER A 1 126 ? -16.451 -2.843 35.612 1.00 92.31 126 SER A CA 1
ATOM 1022 C C . SER A 1 126 ? -16.923 -3.974 34.690 1.00 92.31 126 SER A C 1
ATOM 1024 O O . SER A 1 126 ? -16.453 -4.113 33.555 1.00 92.31 126 SER A O 1
ATOM 1026 N N . TYR A 1 127 ? -17.869 -4.788 35.166 1.00 94.31 127 TYR A N 1
ATOM 1027 C CA . TYR A 1 127 ? -18.340 -5.998 34.484 1.00 94.31 127 TYR A CA 1
ATOM 1028 C C . TYR A 1 127 ? -19.759 -6.419 34.900 1.00 94.31 127 TYR A C 1
ATOM 1030 O O . TYR A 1 127 ? -20.358 -5.886 35.840 1.00 94.31 127 TYR A O 1
ATOM 1038 N N . LYS A 1 128 ? -20.304 -7.415 34.188 1.00 93.00 128 LYS A N 1
ATOM 1039 C CA . LYS A 1 128 ? -21.623 -7.999 34.449 1.00 93.00 128 LYS A CA 1
ATOM 1040 C C . LYS A 1 128 ? -21.687 -8.629 35.843 1.00 93.00 128 LYS A C 1
ATOM 1042 O O . LYS A 1 128 ? -21.142 -9.699 36.063 1.00 93.00 128 LYS A O 1
ATOM 1047 N N . GLY A 1 129 ? -22.427 -8.006 36.754 1.00 90.12 129 GLY A N 1
ATOM 1048 C CA . GLY A 1 129 ? -22.544 -8.447 38.151 1.00 90.12 129 GLY A CA 1
ATOM 1049 C C . GLY A 1 129 ? -22.341 -7.303 39.141 1.00 90.12 129 GLY A C 1
ATOM 1050 O O . GLY A 1 129 ? -22.861 -7.356 40.253 1.00 90.12 129 GLY A O 1
ATOM 1051 N N . ILE A 1 130 ? -21.684 -6.225 38.704 1.00 91.81 130 ILE A N 1
ATOM 1052 C CA . ILE A 1 130 ? -21.587 -4.977 39.458 1.00 91.81 130 ILE A CA 1
ATOM 1053 C C . ILE A 1 130 ? -22.889 -4.178 39.322 1.00 91.81 130 ILE A C 1
ATOM 1055 O O . ILE A 1 130 ? -23.467 -4.053 38.238 1.00 91.81 130 ILE A O 1
ATOM 1059 N N . CYS A 1 131 ? -23.359 -3.629 40.445 1.00 90.19 131 CYS A N 1
ATOM 1060 C CA . CYS A 1 131 ? -24.566 -2.808 40.492 1.00 90.19 131 CYS A CA 1
ATOM 1061 C C . CYS A 1 131 ? -24.437 -1.593 39.559 1.00 90.19 131 CYS A C 1
ATOM 1063 O O . CYS A 1 131 ? -23.481 -0.830 39.661 1.00 90.19 131 CYS A O 1
ATOM 1065 N N . GLY A 1 132 ? -25.410 -1.411 38.662 1.00 88.69 132 GLY A N 1
ATOM 1066 C CA . GLY A 1 132 ? -25.438 -0.290 37.716 1.00 88.69 132 GLY A CA 1
ATOM 1067 C C . GLY A 1 132 ? -24.636 -0.495 36.426 1.00 88.69 132 GLY A C 1
ATOM 1068 O O . GLY A 1 132 ? -24.619 0.405 35.590 1.00 88.69 132 GLY A O 1
ATOM 1069 N N . TYR A 1 133 ? -24.013 -1.660 36.216 1.00 92.81 133 TYR A N 1
ATOM 1070 C CA . TYR A 1 133 ? -23.287 -1.939 34.977 1.00 92.81 133 TYR A CA 1
ATOM 1071 C C . TYR A 1 133 ? -24.235 -2.059 33.771 1.00 92.81 133 TYR A C 1
ATOM 1073 O O . TYR A 1 133 ? -25.127 -2.908 33.749 1.00 92.81 133 TYR A O 1
ATOM 1081 N N . THR A 1 134 ? -24.019 -1.225 32.751 1.00 92.38 134 THR A N 1
ATOM 1082 C CA . THR A 1 134 ? -24.828 -1.193 31.515 1.00 92.38 134 THR A CA 1
ATOM 1083 C C . THR A 1 134 ? -24.016 -1.471 30.246 1.00 92.38 134 THR A C 1
ATOM 1085 O O . THR A 1 134 ? -24.583 -1.519 29.154 1.00 92.38 134 THR A O 1
ATOM 1088 N N . GLY A 1 135 ? -22.716 -1.735 30.386 1.00 93.81 135 GLY A N 1
ATOM 1089 C CA . GLY A 1 135 ? -21.749 -1.795 29.290 1.00 93.81 135 GLY A CA 1
ATOM 1090 C C . GLY A 1 135 ? -20.760 -0.633 29.356 1.00 93.81 135 GLY A C 1
ATOM 1091 O O . GLY A 1 135 ? -20.968 0.323 30.099 1.00 93.81 135 GLY A O 1
ATOM 1092 N N . HIS A 1 136 ? -19.674 -0.737 28.596 1.00 95.94 136 HIS A N 1
ATOM 1093 C CA . HIS A 1 136 ? -18.644 0.304 28.492 1.00 95.94 136 HIS A CA 1
ATOM 1094 C C . HIS A 1 136 ? -18.978 1.298 27.379 1.00 95.94 136 HIS A C 1
ATOM 1096 O O . HIS A 1 136 ? -19.382 0.874 26.293 1.00 95.94 136 HIS A O 1
ATOM 1102 N N . ASP A 1 137 ? -18.766 2.596 27.608 1.00 94.62 137 ASP A N 1
ATOM 1103 C CA . ASP A 1 137 ? -18.821 3.583 26.525 1.00 94.62 137 ASP A CA 1
ATOM 1104 C C . ASP A 1 137 ? -17.651 3.334 25.562 1.00 94.62 137 ASP A C 1
ATOM 1106 O O . ASP A 1 137 ? -16.484 3.260 25.954 1.00 94.62 137 ASP A O 1
ATOM 1110 N N . PHE A 1 138 ? -17.951 3.215 24.271 1.00 94.75 138 PHE A N 1
ATOM 1111 C CA . PHE A 1 138 ? -16.928 3.022 23.252 1.00 94.75 138 PHE A CA 1
ATOM 1112 C C . PHE A 1 138 ? -15.908 4.170 23.223 1.00 94.75 138 PHE A C 1
ATOM 1114 O O . PHE A 1 138 ? -14.750 3.923 22.899 1.00 94.75 138 PHE A O 1
ATOM 1121 N N . LYS A 1 139 ? -16.292 5.406 23.585 1.00 94.38 139 LYS A N 1
ATOM 1122 C CA . LYS A 1 139 ? -15.365 6.550 23.638 1.00 94.38 139 LYS A CA 1
ATOM 1123 C C . LYS A 1 139 ? -14.297 6.364 24.715 1.00 94.38 139 LYS A C 1
ATOM 1125 O O . LYS A 1 139 ? -13.153 6.770 24.512 1.00 94.38 139 LYS A O 1
ATOM 1130 N N . GLU A 1 140 ? -14.644 5.710 25.822 1.00 94.25 140 GLU A N 1
ATOM 1131 C CA . GLU A 1 140 ? -13.698 5.358 26.884 1.00 94.25 140 GLU A CA 1
ATOM 1132 C C . GLU A 1 140 ? -12.758 4.236 26.447 1.00 94.25 140 GLU A C 1
ATOM 1134 O O . GLU A 1 140 ? -11.581 4.257 26.799 1.00 94.25 140 GLU A O 1
ATOM 1139 N N . LEU A 1 141 ? -13.250 3.294 25.638 1.00 96.19 141 LEU A N 1
ATOM 1140 C CA . LEU A 1 141 ? -12.443 2.199 25.099 1.00 96.19 141 LEU A CA 1
ATOM 1141 C C . LEU A 1 141 ? -11.525 2.644 23.954 1.00 96.19 141 LEU A C 1
ATOM 1143 O O . LEU A 1 141 ? -10.408 2.144 23.834 1.00 96.19 141 LEU A O 1
ATOM 1147 N N . LEU A 1 142 ? -11.969 3.593 23.126 1.00 94.50 142 LEU A N 1
ATOM 1148 C CA . LEU A 1 142 ? -11.275 4.043 21.916 1.00 94.50 142 LEU A CA 1
ATOM 1149 C C . LEU A 1 142 ? -9.835 4.496 22.193 1.00 94.50 142 LEU A C 1
ATOM 1151 O O . LEU A 1 142 ? -8.959 4.282 21.362 1.00 94.50 142 LEU A O 1
ATOM 1155 N N . LYS A 1 143 ? -9.570 5.071 23.373 1.00 93.44 143 LYS A N 1
ATOM 1156 C CA . LYS A 1 143 ? -8.236 5.552 23.774 1.00 93.44 143 LYS A CA 1
ATOM 1157 C C . LYS A 1 143 ? -7.191 4.442 23.948 1.00 93.44 143 LYS A C 1
ATOM 1159 O O . LYS A 1 143 ? -6.002 4.749 23.960 1.00 93.44 143 LYS A O 1
ATOM 1164 N N . TYR A 1 144 ? -7.615 3.185 24.108 1.00 96.06 144 TYR A N 1
ATOM 1165 C CA . TYR A 1 144 ? -6.698 2.051 24.246 1.00 96.06 144 TYR A CA 1
ATOM 1166 C C . TYR A 1 144 ? -6.291 1.442 22.905 1.00 96.06 144 TYR A C 1
ATOM 1168 O O . TYR A 1 144 ? -5.352 0.654 22.850 1.00 96.06 144 TYR A O 1
ATOM 1176 N N . PHE A 1 145 ? -6.983 1.778 21.823 1.00 95.50 145 PHE A N 1
ATOM 1177 C CA . PHE A 1 145 ? -6.698 1.243 20.500 1.00 95.50 145 PHE A CA 1
ATOM 1178 C C . PHE A 1 145 ? -5.904 2.252 19.672 1.00 95.50 145 PHE A C 1
ATOM 1180 O O . PHE A 1 145 ? -5.955 3.460 19.904 1.00 95.50 145 PHE A O 1
ATOM 1187 N N . GLU A 1 146 ? -5.146 1.741 18.705 1.00 93.44 146 GLU A N 1
ATOM 1188 C CA . GLU A 1 146 ? -4.547 2.556 17.650 1.00 93.44 146 GLU A CA 1
ATOM 1189 C C . GLU A 1 146 ? -5.620 3.422 16.965 1.00 93.44 146 GLU A C 1
ATOM 1191 O O . GLU A 1 146 ? -6.782 3.028 16.865 1.00 93.44 146 GLU A O 1
ATOM 1196 N N . THR A 1 147 ? -5.233 4.610 16.491 1.00 92.38 147 THR A N 1
ATOM 1197 C CA . THR A 1 147 ? -6.161 5.593 15.906 1.00 92.38 147 THR A CA 1
ATOM 1198 C C . THR A 1 147 ? -7.016 4.974 14.803 1.00 92.38 147 THR A C 1
ATOM 1200 O O . THR A 1 147 ? -6.468 4.397 13.866 1.00 92.38 147 THR A O 1
ATOM 1203 N N . ILE A 1 148 ? -8.336 5.156 14.878 1.00 94.12 148 ILE A N 1
ATOM 1204 C CA . ILE A 1 148 ? -9.284 4.758 13.833 1.00 94.12 148 ILE A CA 1
ATOM 1205 C C . ILE A 1 148 ? -9.856 6.018 13.186 1.00 94.12 148 ILE A C 1
ATOM 1207 O O . ILE A 1 148 ? -10.422 6.864 13.882 1.00 94.12 148 ILE A O 1
ATOM 1211 N N . CYS A 1 149 ? -9.741 6.116 11.864 1.00 93.19 149 CYS A N 1
ATOM 1212 C CA . CYS A 1 149 ? -10.393 7.139 11.052 1.00 93.19 149 CYS A CA 1
ATOM 1213 C C . CYS A 1 149 ? -11.394 6.462 10.109 1.00 93.19 149 CYS A C 1
ATOM 1215 O O . CYS A 1 149 ? -11.109 5.400 9.552 1.00 93.19 149 CYS A O 1
ATOM 1217 N N . ILE A 1 150 ? -12.566 7.071 9.938 1.00 95.00 150 ILE A N 1
ATOM 1218 C CA . ILE A 1 150 ? -13.625 6.587 9.048 1.00 95.00 150 ILE A CA 1
ATOM 1219 C C . ILE A 1 150 ? -14.006 7.734 8.122 1.00 95.00 150 ILE A C 1
ATOM 1221 O O . ILE A 1 150 ? -14.210 8.858 8.578 1.00 95.00 150 ILE A O 1
ATOM 1225 N N . PHE A 1 151 ? -14.125 7.433 6.837 1.00 95.31 151 PHE A N 1
ATOM 1226 C CA . PHE A 1 151 ? -14.567 8.361 5.811 1.00 95.31 151 PHE A CA 1
ATOM 1227 C C . PHE A 1 151 ? -15.710 7.735 5.029 1.00 95.31 151 PHE A C 1
ATOM 1229 O O . PHE A 1 151 ? -15.614 6.582 4.618 1.00 95.31 151 PHE A O 1
ATOM 1236 N N . GLU A 1 152 ? -16.781 8.477 4.793 1.00 96.25 152 GLU A N 1
ATOM 1237 C CA . GLU A 1 152 ? -17.776 8.113 3.797 1.00 96.25 152 GLU A CA 1
ATOM 1238 C C . GLU A 1 152 ? -17.220 8.363 2.391 1.00 96.25 152 GLU A C 1
ATOM 1240 O O . GLU A 1 152 ? -16.660 9.420 2.096 1.00 96.25 152 GLU A O 1
ATOM 1245 N N . ILE A 1 153 ? -17.378 7.370 1.518 1.00 96.62 153 ILE A N 1
ATOM 1246 C CA . ILE A 1 153 ? -17.001 7.459 0.110 1.00 96.62 153 ILE A CA 1
ATOM 1247 C C . ILE A 1 153 ? -18.162 8.108 -0.636 1.00 96.62 153 ILE A C 1
ATOM 1249 O O . ILE A 1 153 ? -19.237 7.517 -0.776 1.00 96.62 153 ILE A O 1
ATOM 1253 N N . LEU A 1 154 ? -17.941 9.328 -1.118 1.00 95.62 154 LEU A N 1
ATOM 1254 C CA . LEU A 1 154 ? -18.968 10.098 -1.808 1.00 95.62 154 LEU A CA 1
ATOM 1255 C C . LEU A 1 154 ? -19.299 9.490 -3.183 1.00 95.62 154 LEU A C 1
ATOM 1257 O O . LEU A 1 154 ? -18.411 8.951 -3.847 1.00 95.62 154 LEU A O 1
ATOM 1261 N N . PRO A 1 155 ? -20.539 9.650 -3.691 1.00 91.88 155 PRO A N 1
ATOM 1262 C CA . PRO A 1 155 ? -20.924 9.174 -5.027 1.00 91.88 155 PRO A CA 1
ATOM 1263 C C . PRO A 1 155 ? -20.094 9.756 -6.181 1.00 91.88 155 PRO A C 1
ATOM 1265 O O . PRO A 1 155 ? -20.104 9.222 -7.284 1.00 91.88 155 PRO A O 1
ATOM 1268 N N . THR A 1 156 ? -19.392 10.866 -5.941 1.00 91.06 156 THR A N 1
ATOM 1269 C CA . THR A 1 156 ? -18.475 11.516 -6.886 1.00 91.06 156 THR A CA 1
ATOM 1270 C C . THR A 1 156 ? -17.091 10.866 -6.939 1.00 91.06 156 THR A C 1
ATOM 1272 O O . THR A 1 156 ? -16.233 11.346 -7.678 1.00 91.06 156 THR A O 1
ATOM 1275 N N . CYS A 1 157 ? -16.845 9.811 -6.156 1.00 92.19 157 CYS A N 1
ATOM 1276 C CA . CYS A 1 157 ? -15.568 9.113 -6.132 1.00 92.19 157 CYS A CA 1
ATOM 1277 C C . CYS A 1 157 ? -15.217 8.565 -7.528 1.00 92.19 157 CYS A C 1
ATOM 1279 O O . CYS A 1 157 ? -16.010 7.819 -8.107 1.00 92.19 157 CYS A O 1
ATOM 1281 N N . PRO A 1 158 ? -14.037 8.906 -8.080 1.00 89.31 158 PRO A N 1
ATOM 1282 C CA . PRO A 1 158 ? -13.614 8.407 -9.387 1.00 89.31 158 PRO A CA 1
ATOM 1283 C C . PRO A 1 158 ? -13.082 6.966 -9.329 1.00 89.31 158 PRO A C 1
ATOM 1285 O O . PRO A 1 158 ? -12.833 6.362 -10.374 1.00 89.31 158 PRO A O 1
ATOM 1288 N N . LEU A 1 159 ? -12.873 6.428 -8.124 1.00 90.88 159 LEU A N 1
ATOM 1289 C CA . LEU A 1 159 ? -12.243 5.133 -7.900 1.00 90.88 159 LEU A CA 1
ATOM 1290 C C . LEU A 1 159 ? -13.265 4.000 -7.895 1.00 90.88 159 LEU A C 1
ATOM 1292 O O . LEU A 1 159 ? -14.422 4.159 -7.502 1.00 90.88 159 LEU A O 1
ATOM 1296 N N . VAL A 1 160 ? -12.788 2.822 -8.280 1.00 88.94 160 VAL A N 1
ATOM 1297 C CA . VAL A 1 160 ? -13.511 1.568 -8.087 1.00 88.94 160 VAL A CA 1
ATOM 1298 C C . VAL A 1 160 ? -13.364 1.169 -6.620 1.00 88.94 160 VAL A C 1
ATOM 1300 O O . VAL A 1 160 ? -12.288 1.267 -6.046 1.00 88.94 160 VAL A O 1
ATOM 1303 N N . VAL A 1 161 ? -14.448 0.752 -5.980 1.00 85.88 161 VAL A N 1
ATOM 1304 C CA . VAL A 1 161 ? -14.480 0.548 -4.520 1.00 85.88 161 VAL A CA 1
ATOM 1305 C C . VAL A 1 161 ? -13.637 -0.651 -4.094 1.00 85.88 161 VAL A C 1
ATOM 1307 O O . VAL A 1 161 ? -13.087 -0.683 -2.998 1.00 85.88 161 VAL A O 1
ATOM 1310 N N . GLU A 1 162 ? -13.545 -1.639 -4.970 1.00 86.31 162 GLU A N 1
ATOM 1311 C CA . GLU A 1 162 ? -12.783 -2.862 -4.775 1.00 86.31 162 GLU A CA 1
ATOM 1312 C C . GLU A 1 162 ? -11.265 -2.597 -4.790 1.00 86.31 162 GLU A C 1
ATOM 1314 O O . GLU A 1 162 ? -10.500 -3.409 -4.278 1.00 86.31 162 GLU A O 1
ATOM 1319 N N . ASP A 1 163 ? -10.837 -1.442 -5.301 1.00 90.56 163 ASP A N 1
ATOM 1320 C CA . ASP A 1 163 ? -9.446 -1.009 -5.439 1.00 90.56 163 ASP A CA 1
ATOM 1321 C C . ASP A 1 163 ? -8.976 -0.232 -4.202 1.00 90.56 163 ASP A C 1
ATOM 1323 O O . ASP A 1 163 ? -8.787 0.990 -4.195 1.00 90.56 163 ASP A O 1
ATOM 1327 N N . ILE A 1 164 ? -8.836 -0.972 -3.104 1.00 94.00 164 ILE A N 1
ATOM 1328 C CA . ILE A 1 164 ? -8.437 -0.420 -1.809 1.00 94.00 164 ILE A CA 1
ATOM 1329 C C . ILE A 1 164 ? -7.028 0.185 -1.857 1.00 94.00 164 ILE A C 1
ATOM 1331 O O . ILE A 1 164 ? -6.753 1.150 -1.145 1.00 94.00 164 ILE A O 1
ATOM 1335 N N . GLU A 1 165 ? -6.145 -0.331 -2.713 1.00 94.62 165 GLU A N 1
ATOM 1336 C CA . GLU A 1 165 ? -4.785 0.163 -2.897 1.00 94.62 165 GLU A CA 1
ATOM 1337 C C . GLU A 1 165 ? -4.783 1.626 -3.342 1.00 94.62 165 GLU A C 1
ATOM 1339 O O . GLU A 1 165 ? -4.016 2.421 -2.796 1.00 94.62 165 GLU A O 1
ATOM 1344 N N . SER A 1 166 ? -5.677 2.010 -4.260 1.00 94.62 166 SER A N 1
ATOM 1345 C CA . SER A 1 166 ? -5.841 3.408 -4.664 1.00 94.62 166 SER A CA 1
ATOM 1346 C C . SER A 1 166 ? -6.373 4.299 -3.549 1.00 94.62 166 SER A C 1
ATOM 1348 O O . SER A 1 166 ? -5.876 5.414 -3.390 1.00 94.62 166 SER A O 1
ATOM 1350 N N . PHE A 1 167 ? -7.324 3.826 -2.734 1.00 94.50 167 PHE A N 1
ATOM 1351 C CA . PHE A 1 167 ? -7.786 4.591 -1.569 1.00 94.50 167 PHE A CA 1
ATOM 1352 C C . PHE A 1 167 ? -6.646 4.842 -0.579 1.00 94.50 167 PHE A C 1
ATOM 1354 O O . PHE A 1 167 ? -6.445 5.977 -0.149 1.00 94.50 167 PHE A O 1
ATOM 1361 N N . ILE A 1 168 ? -5.864 3.808 -0.253 1.00 93.50 168 ILE A N 1
ATOM 1362 C CA . ILE A 1 168 ? -4.733 3.930 0.676 1.00 93.50 168 ILE A CA 1
ATOM 1363 C C . ILE A 1 168 ? -3.635 4.805 0.072 1.00 93.50 168 ILE A C 1
ATOM 1365 O O . ILE A 1 168 ? -3.096 5.665 0.762 1.00 93.50 168 ILE A O 1
ATOM 1369 N N . GLY A 1 169 ? -3.299 4.603 -1.201 1.00 93.56 169 GLY A N 1
ATOM 1370 C CA . GLY A 1 169 ? -2.268 5.360 -1.901 1.00 93.56 169 GLY A CA 1
ATOM 1371 C C . GLY A 1 169 ? -2.577 6.850 -1.933 1.00 93.56 169 GLY A C 1
ATOM 1372 O O . GLY A 1 169 ? -1.742 7.659 -1.532 1.00 93.56 169 GLY A O 1
ATOM 1373 N N . LEU A 1 170 ? -3.805 7.208 -2.315 1.00 92.94 170 LEU A N 1
ATOM 1374 C CA . LEU A 1 170 ? -4.255 8.596 -2.316 1.00 92.94 170 LEU A CA 1
ATOM 1375 C C . LEU A 1 170 ? -4.266 9.174 -0.903 1.00 92.94 170 LEU A C 1
ATOM 1377 O O . LEU A 1 170 ? -3.686 10.236 -0.703 1.00 92.94 170 LEU A O 1
ATOM 1381 N N . TYR A 1 171 ? -4.817 8.458 0.083 1.00 90.94 171 TYR A N 1
ATOM 1382 C CA . TYR A 1 171 ? -4.765 8.857 1.495 1.00 90.94 171 TYR A CA 1
ATOM 1383 C C . TYR A 1 171 ? -3.325 9.159 1.947 1.00 90.94 171 TYR A C 1
ATOM 1385 O O . TYR A 1 171 ? -3.025 10.241 2.444 1.00 90.94 171 TYR A O 1
ATOM 1393 N N . LEU A 1 172 ? -2.378 8.261 1.660 1.00 90.12 172 LEU A N 1
ATOM 1394 C CA . LEU A 1 172 ? -0.966 8.446 2.000 1.00 90.12 172 LEU A CA 1
ATOM 1395 C C . LEU A 1 172 ? -0.293 9.597 1.255 1.00 90.12 172 LEU A C 1
ATOM 1397 O O . LEU A 1 172 ? 0.689 10.129 1.766 1.00 90.12 172 LEU A O 1
ATOM 1401 N N . CYS A 1 173 ? -0.770 9.996 0.076 1.00 91.62 173 CYS A N 1
ATOM 1402 C CA . CYS A 1 173 ? -0.267 11.185 -0.609 1.00 91.62 173 CYS A CA 1
ATOM 1403 C C . CYS A 1 173 ? -0.693 12.487 0.097 1.00 91.62 173 CYS A C 1
ATOM 1405 O O . CYS A 1 173 ? 0.069 13.456 0.058 1.00 91.62 173 CYS A O 1
ATOM 1407 N N . TYR A 1 174 ? -1.841 12.508 0.786 1.00 85.88 174 TYR A N 1
ATOM 1408 C CA . TYR A 1 174 ? -2.275 13.638 1.621 1.00 85.88 174 TYR A CA 1
ATOM 1409 C C . TYR A 1 174 ? -1.652 13.596 3.029 1.00 85.88 174 TYR A C 1
ATOM 1411 O O . TYR A 1 174 ? -1.201 14.630 3.526 1.00 85.88 174 TYR A O 1
ATOM 1419 N N . GLU A 1 175 ? -1.515 12.412 3.635 1.00 78.19 175 GLU A N 1
ATOM 1420 C CA . GLU A 1 175 ? -1.024 12.264 5.010 1.00 78.19 175 GLU A CA 1
ATOM 1421 C C . GLU A 1 175 ? 0.506 12.293 5.122 1.00 78.19 175 GLU A C 1
ATOM 1423 O O . GLU A 1 175 ? 1.212 11.325 4.824 1.00 78.19 175 GLU A O 1
ATOM 1428 N N . ASN A 1 176 ? 1.049 13.404 5.624 1.00 71.25 176 ASN A N 1
ATOM 1429 C CA . ASN A 1 176 ? 2.499 13.587 5.740 1.00 71.25 176 ASN A CA 1
ATOM 1430 C C . ASN A 1 176 ? 3.147 12.724 6.838 1.00 71.25 176 ASN A C 1
ATOM 1432 O O . ASN A 1 176 ? 4.336 12.428 6.733 1.00 71.25 176 ASN A O 1
ATOM 1436 N N . THR A 1 177 ? 2.424 12.343 7.901 1.00 69.25 177 THR A N 1
ATOM 1437 C CA . THR A 1 177 ? 3.060 11.782 9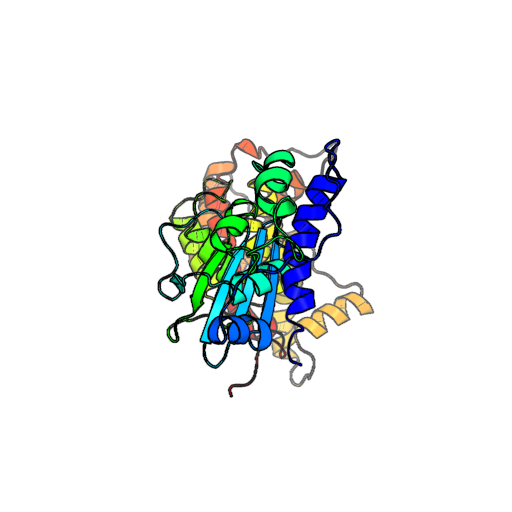.116 1.00 69.25 177 THR A CA 1
ATOM 1438 C C . THR A 1 177 ? 3.570 10.351 8.958 1.00 69.25 177 THR A C 1
ATOM 1440 O O . THR A 1 177 ? 4.411 9.908 9.738 1.00 69.25 177 THR A O 1
ATOM 1443 N N . LEU A 1 178 ? 3.094 9.635 7.939 1.00 70.56 178 LEU A N 1
ATOM 1444 C CA . LEU A 1 178 ? 3.450 8.237 7.692 1.00 70.56 178 LEU A CA 1
ATOM 1445 C C . LEU A 1 178 ? 4.512 8.067 6.606 1.00 70.56 178 LEU A C 1
ATOM 1447 O O . LEU A 1 178 ? 5.068 6.978 6.456 1.00 70.56 178 LEU A O 1
ATOM 1451 N N . ARG A 1 179 ? 4.818 9.127 5.852 1.00 84.19 179 ARG A N 1
ATOM 1452 C CA . ARG A 1 179 ? 5.835 9.074 4.803 1.00 84.19 179 ARG A CA 1
ATOM 1453 C C . ARG A 1 179 ? 7.211 9.320 5.403 1.00 84.19 179 ARG A C 1
ATOM 1455 O O . ARG A 1 179 ? 7.501 10.390 5.928 1.00 84.19 179 ARG A O 1
ATOM 1462 N N . VAL A 1 180 ? 8.070 8.311 5.298 1.00 88.19 180 VAL A N 1
ATOM 1463 C CA . VAL A 1 180 ? 9.461 8.389 5.768 1.00 88.19 180 VAL A CA 1
ATOM 1464 C C . VAL A 1 180 ? 10.341 9.125 4.759 1.00 88.19 180 VAL A C 1
ATOM 1466 O O . VAL A 1 180 ? 11.231 9.884 5.142 1.00 88.19 180 VAL A O 1
ATOM 1469 N N . LEU A 1 181 ? 10.105 8.900 3.463 1.00 93.31 181 LEU A N 1
ATOM 1470 C CA . LEU A 1 181 ? 10.884 9.523 2.399 1.00 93.31 181 LEU A CA 1
ATOM 1471 C C . LEU A 1 181 ? 10.401 10.953 2.111 1.00 93.31 181 LEU A C 1
ATOM 1473 O O . LEU A 1 181 ? 9.193 11.187 2.018 1.00 93.31 181 LEU A O 1
ATOM 1477 N N . PRO A 1 182 ? 11.329 11.911 1.920 1.00 93.81 182 PRO A N 1
ATOM 1478 C CA . PRO A 1 182 ? 11.002 13.310 1.668 1.00 93.81 182 PRO A CA 1
ATOM 1479 C C . PRO A 1 182 ? 10.643 13.535 0.190 1.00 93.81 182 PRO A C 1
ATOM 1481 O O . PRO A 1 182 ? 11.373 14.212 -0.533 1.00 93.81 182 PRO A O 1
ATOM 1484 N N . PHE A 1 183 ? 9.548 12.930 -0.274 1.00 95.56 183 PHE A N 1
ATOM 1485 C CA . PHE A 1 183 ? 9.062 13.123 -1.642 1.00 95.56 183 PHE A CA 1
ATOM 1486 C C . PHE A 1 183 ? 8.679 14.584 -1.892 1.00 95.56 183 PHE A C 1
ATOM 1488 O O . PHE A 1 183 ? 8.044 15.222 -1.045 1.00 95.56 183 PHE A O 1
ATOM 1495 N N . SER A 1 184 ? 9.045 15.111 -3.061 1.00 95.69 184 SER A N 1
ATOM 1496 C CA . SER A 1 184 ? 8.594 16.439 -3.482 1.00 95.69 184 SER A CA 1
ATOM 1497 C C . SER A 1 184 ? 7.094 16.454 -3.786 1.00 95.69 184 SER A C 1
ATOM 1499 O O . SER A 1 184 ? 6.460 15.410 -3.966 1.00 95.69 184 SER A O 1
ATOM 1501 N N . LYS A 1 185 ? 6.516 17.659 -3.866 1.00 94.44 185 LYS A N 1
ATOM 1502 C CA . LYS A 1 185 ? 5.109 17.837 -4.248 1.00 94.44 185 LYS A CA 1
ATOM 1503 C C . LYS A 1 185 ? 4.823 17.203 -5.612 1.00 94.44 185 LYS A C 1
ATOM 1505 O O . LYS A 1 185 ? 3.865 16.451 -5.724 1.00 94.44 185 LYS A O 1
ATOM 1510 N N . ASP A 1 186 ? 5.695 17.434 -6.589 1.00 96.31 186 ASP A N 1
ATOM 1511 C CA . ASP A 1 186 ? 5.576 16.882 -7.940 1.00 96.31 186 ASP A CA 1
ATOM 1512 C C . ASP A 1 186 ? 5.578 15.345 -7.924 1.00 96.31 186 ASP A C 1
ATOM 1514 O O . ASP A 1 186 ? 4.793 14.710 -8.628 1.00 96.31 186 ASP A O 1
ATOM 1518 N N . THR A 1 187 ? 6.425 14.726 -7.092 1.00 97.19 187 THR A N 1
ATOM 1519 C CA . THR A 1 187 ? 6.445 13.266 -6.931 1.00 97.19 187 THR A CA 1
ATOM 1520 C C . THR A 1 187 ? 5.132 12.749 -6.344 1.00 97.19 187 THR A C 1
ATOM 1522 O O . THR A 1 187 ? 4.601 11.748 -6.822 1.00 97.19 187 THR A O 1
ATOM 1525 N N . LEU A 1 188 ? 4.580 13.425 -5.332 1.00 96.06 188 LEU A N 1
ATOM 1526 C CA . LEU A 1 188 ? 3.301 13.042 -4.726 1.00 96.06 188 LEU A CA 1
ATOM 1527 C C . LEU A 1 188 ? 2.132 13.222 -5.696 1.00 96.06 188 LEU A C 1
ATOM 1529 O O . LEU A 1 188 ? 1.309 12.320 -5.810 1.00 96.06 188 LEU A O 1
ATOM 1533 N N . GLU A 1 189 ? 2.090 14.329 -6.438 1.00 95.81 189 GLU A N 1
ATOM 1534 C CA . GLU A 1 189 ? 1.110 14.552 -7.508 1.00 95.81 189 GLU A CA 1
ATOM 1535 C C . GLU A 1 189 ? 1.189 13.439 -8.556 1.00 95.81 189 GLU A C 1
ATOM 1537 O O . GLU A 1 189 ? 0.164 12.935 -9.013 1.00 95.81 189 GLU A O 1
ATOM 1542 N N . LYS A 1 190 ? 2.400 12.979 -8.889 1.00 97.19 190 LYS A N 1
ATOM 1543 C CA . LYS A 1 190 ? 2.562 11.867 -9.820 1.00 97.19 190 LYS A CA 1
ATOM 1544 C C . LYS A 1 190 ? 2.054 10.540 -9.259 1.00 97.19 190 LYS A C 1
ATOM 1546 O O . LYS A 1 190 ? 1.391 9.804 -9.985 1.00 97.19 190 LYS A O 1
ATOM 1551 N N . TYR A 1 191 ? 2.322 10.236 -7.989 1.00 97.50 191 TYR A N 1
ATOM 1552 C CA . TYR A 1 191 ? 1.729 9.070 -7.329 1.00 97.50 191 TYR A CA 1
ATOM 1553 C C . TYR A 1 191 ? 0.198 9.135 -7.346 1.00 97.50 191 TYR A C 1
ATOM 1555 O O . TYR A 1 191 ? -0.435 8.141 -7.696 1.00 97.50 191 TYR A O 1
ATOM 1563 N N . MET A 1 192 ? -0.388 10.297 -7.032 1.00 95.44 192 MET A N 1
ATOM 1564 C CA . MET A 1 192 ? -1.841 10.495 -7.072 1.00 95.44 192 MET A CA 1
ATOM 1565 C C . MET A 1 192 ? -2.405 10.163 -8.458 1.00 95.44 192 MET A C 1
ATOM 1567 O O . MET A 1 192 ? -3.301 9.328 -8.561 1.00 95.44 192 MET A O 1
ATOM 1571 N N . LEU A 1 193 ? -1.813 10.715 -9.525 1.00 94.88 193 LEU A N 1
ATOM 1572 C CA . LEU A 1 193 ? -2.225 10.430 -10.904 1.00 94.88 193 LEU A CA 1
ATOM 1573 C C . LEU A 1 193 ? -2.178 8.933 -11.231 1.00 94.88 193 LEU A C 1
ATOM 1575 O O . LEU A 1 193 ? -3.089 8.420 -11.876 1.00 94.88 193 LEU A O 1
ATOM 1579 N N . VAL A 1 194 ? -1.141 8.223 -10.774 1.00 95.81 194 VAL A N 1
ATOM 1580 C CA . VAL A 1 194 ? -0.989 6.777 -10.996 1.00 95.81 194 VAL A CA 1
ATOM 1581 C C . VAL A 1 194 ? -2.060 5.972 -10.251 1.00 95.81 194 VAL A C 1
ATOM 1583 O O . VAL A 1 194 ? -2.605 5.028 -10.824 1.00 95.81 194 VAL A O 1
ATOM 1586 N N . PHE A 1 195 ? -2.406 6.339 -9.013 1.00 95.12 195 PHE A N 1
ATOM 1587 C CA . PHE A 1 195 ? -3.488 5.681 -8.268 1.00 95.12 195 PHE A CA 1
ATOM 1588 C C . PHE A 1 195 ? -4.876 5.971 -8.852 1.00 95.12 195 PHE A C 1
ATOM 1590 O O . PHE A 1 195 ? -5.764 5.126 -8.753 1.00 95.12 195 PHE A O 1
ATOM 1597 N N . GLU A 1 196 ? -5.080 7.118 -9.494 1.00 92.44 196 GLU A N 1
ATOM 1598 C CA . GLU A 1 196 ? -6.341 7.435 -10.179 1.00 92.44 196 GLU A CA 1
ATOM 1599 C C . GLU A 1 196 ? -6.550 6.617 -11.466 1.00 92.44 196 GLU A C 1
ATOM 1601 O O . GLU A 1 196 ? -7.686 6.448 -11.916 1.00 92.44 196 GLU A O 1
ATOM 1606 N N . GLN A 1 197 ? -5.483 6.067 -12.060 1.00 91.19 197 GLN A N 1
ATOM 1607 C CA . GLN A 1 197 ? -5.596 5.231 -13.257 1.00 91.19 197 GLN A CA 1
ATOM 1608 C C . GLN A 1 197 ? -6.178 3.848 -12.953 1.00 91.19 197 GLN A C 1
ATOM 1610 O O . GLN A 1 197 ? -5.975 3.267 -11.887 1.00 91.19 197 GLN A O 1
ATOM 1615 N N . LYS A 1 198 ? -6.844 3.255 -13.948 1.00 89.12 198 LYS A N 1
ATOM 1616 C CA . LYS A 1 198 ? -7.345 1.875 -13.887 1.00 89.12 198 LYS A CA 1
ATOM 1617 C C . LYS A 1 198 ? -6.249 0.893 -14.295 1.00 89.12 198 LYS A C 1
ATOM 1619 O O . LYS A 1 198 ? -6.230 0.408 -15.422 1.00 89.12 198 LYS A O 1
ATOM 1624 N N . PHE A 1 199 ? -5.323 0.641 -13.378 1.00 89.62 199 PHE A N 1
ATOM 1625 C CA . PHE A 1 199 ? -4.293 -0.391 -13.513 1.00 89.62 199 PHE A CA 1
ATOM 1626 C C . PHE A 1 199 ? -4.616 -1.622 -12.667 1.00 89.62 199 PHE A C 1
ATOM 1628 O O . PHE A 1 199 ? -5.455 -1.555 -11.771 1.00 89.62 199 PHE A O 1
ATOM 1635 N N . SER A 1 200 ? -3.943 -2.738 -12.955 1.00 88.12 200 SER A N 1
ATOM 1636 C CA . SER A 1 200 ? -4.141 -3.987 -12.222 1.00 88.12 200 SER A CA 1
ATOM 1637 C C . SER A 1 200 ? -3.764 -3.845 -10.748 1.00 88.12 200 SER A C 1
ATOM 1639 O O . SER A 1 200 ? -2.866 -3.077 -10.380 1.00 88.12 200 SER A O 1
ATOM 1641 N N . LYS A 1 201 ? -4.415 -4.647 -9.903 1.00 88.81 201 LYS A N 1
ATOM 1642 C CA . LYS A 1 201 ? -4.161 -4.672 -8.460 1.00 88.81 201 LYS A CA 1
ATOM 1643 C C . LYS A 1 201 ? -2.675 -4.867 -8.140 1.00 88.81 201 LYS A C 1
ATOM 1645 O O . LYS A 1 201 ? -2.094 -4.096 -7.383 1.00 88.81 201 LYS A O 1
ATOM 1650 N N . GLN A 1 202 ? -2.031 -5.838 -8.792 1.00 88.06 202 GLN A N 1
ATOM 1651 C CA . GLN A 1 202 ? -0.618 -6.161 -8.567 1.00 88.06 202 GLN A CA 1
ATOM 1652 C C . GLN A 1 202 ? 0.323 -4.980 -8.845 1.00 88.06 202 GLN A C 1
ATOM 1654 O O . GLN A 1 202 ? 1.349 -4.827 -8.175 1.00 88.06 202 GLN A O 1
ATOM 1659 N N . PHE A 1 203 ? 0.001 -4.149 -9.840 1.00 92.56 203 PHE A N 1
ATOM 1660 C CA . PHE A 1 203 ? 0.755 -2.932 -10.108 1.00 92.56 203 PHE A CA 1
ATOM 1661 C C . PHE A 1 203 ? 0.572 -1.930 -8.967 1.00 92.56 203 PHE A C 1
ATOM 1663 O O . PHE A 1 203 ? 1.557 -1.468 -8.394 1.00 92.56 203 PHE A O 1
ATOM 1670 N N . LYS A 1 204 ? -0.677 -1.656 -8.578 1.00 93.25 204 LYS A N 1
ATOM 1671 C CA . LYS A 1 204 ? -0.999 -0.698 -7.511 1.00 93.25 204 LYS A CA 1
ATOM 1672 C C . LYS A 1 204 ? -0.430 -1.095 -6.156 1.00 93.25 204 LYS A C 1
ATOM 1674 O O . LYS A 1 204 ? 0.059 -0.223 -5.446 1.00 93.25 204 LYS A O 1
ATOM 1679 N N . GLU A 1 205 ? -0.402 -2.386 -5.834 1.00 93.19 205 GLU A N 1
ATOM 1680 C CA . GLU A 1 205 ? 0.272 -2.907 -4.639 1.00 93.19 205 GLU A CA 1
ATOM 1681 C C . GLU A 1 205 ? 1.761 -2.518 -4.628 1.00 93.19 205 GLU A C 1
ATOM 1683 O O . GLU A 1 205 ? 2.254 -1.990 -3.633 1.00 93.19 205 GLU A O 1
ATOM 1688 N N . ASN A 1 206 ? 2.483 -2.692 -5.742 1.00 94.44 206 ASN A N 1
ATOM 1689 C CA . ASN A 1 206 ? 3.895 -2.301 -5.821 1.00 94.44 206 ASN A CA 1
ATOM 1690 C C . ASN A 1 206 ? 4.090 -0.774 -5.751 1.00 94.44 206 ASN A C 1
ATOM 1692 O O . ASN A 1 206 ? 5.021 -0.316 -5.088 1.00 94.44 206 ASN A O 1
ATOM 1696 N N . ILE A 1 207 ? 3.207 0.016 -6.377 1.00 97.12 207 ILE A N 1
ATOM 1697 C CA . ILE A 1 207 ? 3.217 1.487 -6.260 1.00 97.12 207 ILE A CA 1
ATOM 1698 C C . ILE A 1 207 ? 2.954 1.925 -4.808 1.00 97.12 207 ILE A C 1
ATOM 1700 O O . ILE A 1 207 ? 3.581 2.855 -4.297 1.00 97.12 207 ILE A O 1
ATOM 1704 N N . LEU A 1 208 ? 2.060 1.237 -4.101 1.00 95.31 208 LEU A N 1
ATOM 1705 C CA . LEU A 1 208 ? 1.755 1.507 -2.699 1.00 95.31 208 LEU A CA 1
ATOM 1706 C C . LEU A 1 208 ? 2.938 1.178 -1.777 1.00 95.31 208 LEU A C 1
ATOM 1708 O O . LEU A 1 208 ? 3.287 1.960 -0.885 1.00 95.31 208 LEU A O 1
ATOM 1712 N N . VAL A 1 209 ? 3.606 0.049 -2.012 1.00 93.75 209 VAL A N 1
ATOM 1713 C CA . VAL A 1 209 ? 4.819 -0.328 -1.272 1.00 93.75 209 VAL A CA 1
ATOM 1714 C C . VAL A 1 209 ? 5.967 0.652 -1.558 1.00 93.75 209 VAL A C 1
ATOM 1716 O O . VAL A 1 209 ? 6.688 1.045 -0.634 1.00 93.75 209 VAL A O 1
ATOM 1719 N N . SER A 1 210 ? 6.106 1.148 -2.792 1.00 96.31 210 SER A N 1
ATOM 1720 C CA . SER A 1 210 ? 7.137 2.142 -3.110 1.00 96.31 210 SER A CA 1
ATOM 1721 C C . SER A 1 210 ? 6.879 3.491 -2.431 1.00 96.31 210 SER A C 1
ATOM 1723 O O . SER A 1 210 ? 7.824 4.107 -1.932 1.00 96.31 210 SER A O 1
ATOM 1725 N N . LEU A 1 211 ? 5.620 3.938 -2.348 1.00 95.50 211 LEU A N 1
ATOM 1726 C CA . LEU A 1 211 ? 5.239 5.164 -1.635 1.00 95.50 211 LEU A CA 1
ATOM 1727 C C . LEU A 1 211 ? 5.487 5.054 -0.122 1.00 95.50 211 LEU A C 1
ATOM 1729 O O . LEU A 1 211 ? 5.890 6.022 0.521 1.00 95.50 211 LEU A O 1
ATOM 1733 N N . SER A 1 212 ? 5.273 3.869 0.449 1.00 92.25 212 SER A N 1
ATOM 1734 C CA . SER A 1 212 ? 5.439 3.609 1.885 1.00 92.25 212 SER A CA 1
ATOM 1735 C C . SER A 1 212 ? 6.865 3.193 2.289 1.00 92.25 212 SER A C 1
ATOM 1737 O O . SER A 1 212 ? 7.152 2.951 3.461 1.00 92.25 212 SER A O 1
ATOM 1739 N N . SER A 1 213 ? 7.797 3.142 1.338 1.00 93.56 213 SER A N 1
ATOM 1740 C CA . SER A 1 213 ? 9.174 2.714 1.576 1.00 93.56 213 SER A CA 1
ATOM 1741 C C . SER A 1 213 ? 9.930 3.601 2.572 1.00 93.56 213 SER A C 1
ATOM 1743 O O . SER A 1 213 ? 9.789 4.820 2.605 1.00 93.56 213 SER A O 1
ATOM 1745 N N . THR A 1 214 ? 10.831 2.984 3.341 1.00 93.06 214 THR A N 1
ATOM 1746 C CA . THR A 1 214 ? 11.686 3.674 4.329 1.00 93.06 214 THR A CA 1
ATOM 1747 C C . THR A 1 214 ? 13.015 4.171 3.757 1.00 93.06 214 THR A C 1
ATOM 1749 O O . THR A 1 214 ? 13.719 4.954 4.392 1.00 93.06 214 THR A O 1
ATOM 1752 N N . ASN A 1 215 ? 13.392 3.706 2.563 1.00 95.06 215 ASN A N 1
ATOM 1753 C CA . ASN A 1 215 ? 14.633 4.067 1.885 1.00 95.06 215 ASN A CA 1
ATOM 1754 C C . ASN A 1 215 ? 14.395 4.151 0.373 1.00 95.06 215 ASN A C 1
ATOM 1756 O O . ASN A 1 215 ? 13.740 3.278 -0.199 1.00 95.06 215 ASN A O 1
ATOM 1760 N N . PHE A 1 216 ? 14.984 5.151 -0.287 1.00 97.00 216 PHE A N 1
ATOM 1761 C CA . PHE A 1 216 ? 14.866 5.326 -1.734 1.00 97.00 216 PHE A CA 1
ATOM 1762 C C . PHE A 1 216 ? 15.360 4.125 -2.547 1.00 97.00 216 PHE A C 1
ATOM 1764 O O . PHE A 1 216 ? 14.818 3.859 -3.612 1.00 97.00 216 PHE A O 1
ATOM 1771 N N . LYS A 1 217 ? 16.339 3.360 -2.049 1.00 96.69 217 LYS A N 1
ATOM 1772 C CA . LYS A 1 217 ? 16.794 2.125 -2.704 1.00 96.69 217 LYS A CA 1
ATOM 1773 C C . LYS A 1 217 ? 15.682 1.076 -2.772 1.00 96.69 217 LYS A C 1
ATOM 1775 O O . LYS A 1 217 ? 15.569 0.406 -3.790 1.00 96.69 217 LYS A O 1
ATOM 1780 N N . TYR A 1 218 ? 14.874 0.936 -1.719 1.00 95.88 218 TYR A N 1
ATOM 1781 C CA . TYR A 1 218 ? 13.745 -0.003 -1.703 1.00 95.88 218 TYR A CA 1
ATOM 1782 C C . TYR A 1 218 ? 12.589 0.515 -2.556 1.00 95.88 218 TYR A C 1
ATOM 1784 O O . TYR A 1 218 ? 12.158 -0.199 -3.452 1.00 95.88 218 TYR A O 1
ATOM 1792 N N . CYS A 1 219 ? 12.243 1.799 -2.407 1.00 97.50 219 CYS A N 1
ATOM 1793 C CA . CYS A 1 219 ? 11.280 2.487 -3.273 1.00 97.50 219 CYS A CA 1
ATOM 1794 C C . CYS A 1 219 ? 11.600 2.262 -4.761 1.00 97.50 219 CYS A C 1
ATOM 1796 O O . CYS A 1 219 ? 10.750 1.853 -5.547 1.00 97.50 219 CYS A O 1
ATOM 1798 N N . TYR A 1 220 ? 12.867 2.451 -5.135 1.00 98.12 220 TYR A N 1
ATOM 1799 C CA . TYR A 1 220 ? 13.355 2.203 -6.483 1.00 98.12 220 TYR A CA 1
ATOM 1800 C C . TYR A 1 220 ? 13.180 0.744 -6.926 1.00 98.12 220 TYR A C 1
ATOM 1802 O O . TYR A 1 220 ? 12.783 0.509 -8.063 1.00 98.12 220 TYR A O 1
ATOM 1810 N N . LEU A 1 221 ? 13.484 -0.237 -6.069 1.00 97.75 221 LEU A N 1
ATOM 1811 C CA . LEU A 1 221 ? 13.338 -1.651 -6.422 1.00 97.75 221 LEU A CA 1
ATOM 1812 C C . LEU A 1 221 ? 11.875 -2.038 -6.658 1.00 97.75 221 LEU A C 1
ATOM 1814 O O . LEU A 1 221 ? 11.612 -2.783 -7.598 1.00 97.75 221 LEU A O 1
ATOM 1818 N N . ASP A 1 222 ? 10.938 -1.525 -5.862 1.00 97.00 222 ASP A N 1
ATOM 1819 C CA . ASP A 1 222 ? 9.511 -1.821 -6.031 1.00 97.00 222 ASP A CA 1
ATOM 1820 C C . ASP A 1 222 ? 8.952 -1.200 -7.326 1.00 97.00 222 ASP A C 1
ATOM 1822 O O . ASP A 1 222 ? 8.254 -1.869 -8.091 1.00 97.00 222 ASP A O 1
ATOM 1826 N N . LEU A 1 223 ? 9.375 0.024 -7.670 1.00 98.31 223 LEU A N 1
ATOM 1827 C CA . LEU A 1 223 ? 9.078 0.620 -8.981 1.00 98.31 223 LEU A CA 1
ATOM 1828 C C . LEU A 1 223 ? 9.748 -0.147 -10.129 1.00 98.31 223 LEU A C 1
ATOM 1830 O O . LEU A 1 223 ? 9.152 -0.347 -11.185 1.00 98.31 223 LEU A O 1
ATOM 1834 N N . TYR A 1 224 ? 10.986 -0.609 -9.940 1.00 98.00 224 TYR A N 1
ATOM 1835 C CA . TYR A 1 224 ? 11.712 -1.360 -10.961 1.00 98.00 224 TYR A CA 1
ATOM 1836 C C . TYR A 1 224 ? 11.065 -2.718 -11.252 1.00 98.00 224 TYR A C 1
ATOM 1838 O O . TYR A 1 224 ? 11.000 -3.105 -12.415 1.00 98.00 224 TYR A O 1
ATOM 1846 N N . ARG A 1 225 ? 10.518 -3.414 -10.245 1.00 96.06 225 ARG A N 1
ATOM 1847 C CA . ARG A 1 225 ? 9.735 -4.648 -10.451 1.00 96.06 225 ARG A CA 1
ATOM 1848 C C . ARG A 1 225 ? 8.538 -4.419 -11.372 1.00 96.06 225 ARG A C 1
ATOM 1850 O O . ARG A 1 225 ? 8.270 -5.249 -12.237 1.00 96.06 225 ARG A O 1
ATOM 1857 N N . CYS A 1 226 ? 7.871 -3.269 -11.255 1.00 96.62 226 CYS A N 1
ATOM 1858 C CA . CYS A 1 226 ? 6.791 -2.900 -12.173 1.00 96.62 226 CYS A CA 1
ATOM 1859 C C . CYS A 1 226 ? 7.284 -2.769 -13.622 1.00 96.62 226 CYS A C 1
ATOM 1861 O O . CYS A 1 226 ? 6.530 -3.070 -14.545 1.00 96.62 226 CYS A O 1
ATOM 1863 N N . ILE A 1 227 ? 8.539 -2.355 -13.833 1.00 96.62 227 ILE A N 1
ATOM 1864 C CA . ILE A 1 227 ? 9.166 -2.328 -15.160 1.00 96.62 227 ILE A CA 1
ATOM 1865 C C . ILE A 1 227 ? 9.564 -3.736 -15.615 1.00 96.62 227 ILE A C 1
ATOM 1867 O O . ILE A 1 227 ? 9.359 -4.073 -16.778 1.00 96.62 227 ILE A O 1
ATOM 1871 N N . GLU A 1 228 ? 10.099 -4.578 -14.723 1.00 94.94 228 GLU A N 1
ATOM 1872 C CA . GLU A 1 228 ? 10.435 -5.976 -15.037 1.00 94.94 228 GLU A CA 1
ATOM 1873 C C . GLU A 1 228 ? 9.205 -6.742 -15.552 1.00 94.94 228 GLU A C 1
ATOM 1875 O O . GLU A 1 228 ? 9.316 -7.507 -16.513 1.00 94.94 228 GLU A O 1
ATOM 1880 N N . MET A 1 229 ? 8.020 -6.469 -14.991 1.00 92.06 229 MET A N 1
ATOM 1881 C CA . MET A 1 229 ? 6.755 -7.031 -15.475 1.00 92.06 229 MET A CA 1
ATOM 1882 C C . MET A 1 229 ? 6.466 -6.688 -16.942 1.00 92.06 229 MET A C 1
ATOM 1884 O O . MET A 1 229 ? 5.832 -7.482 -17.623 1.00 92.06 229 MET A O 1
ATOM 1888 N N . LEU A 1 230 ? 6.963 -5.564 -17.467 1.00 93.62 230 LEU A N 1
ATOM 1889 C CA . LEU A 1 230 ? 6.754 -5.144 -18.858 1.00 93.62 230 LEU A CA 1
ATOM 1890 C C . LEU A 1 230 ? 7.693 -5.844 -19.855 1.00 93.62 230 LEU A C 1
ATOM 1892 O O . LEU A 1 230 ? 7.480 -5.757 -21.067 1.00 93.62 230 LEU A O 1
ATOM 1896 N N . TYR A 1 231 ? 8.735 -6.540 -19.386 1.00 94.81 231 TYR A N 1
ATOM 1897 C CA . TYR A 1 231 ? 9.754 -7.116 -20.267 1.00 94.81 231 TYR A CA 1
ATOM 1898 C C . TYR A 1 231 ? 9.200 -8.098 -21.301 1.00 94.81 231 TYR A C 1
ATOM 1900 O O . TYR A 1 231 ? 9.606 -7.998 -22.457 1.00 94.81 231 TYR A O 1
ATOM 1908 N N . PRO A 1 232 ? 8.300 -9.043 -20.982 1.00 92.50 232 PRO A N 1
ATOM 1909 C CA . PRO A 1 232 ? 7.745 -9.918 -22.013 1.00 92.50 232 PRO A CA 1
ATOM 1910 C C . PRO A 1 232 ? 6.926 -9.126 -23.042 1.00 92.50 232 PRO A C 1
ATOM 1912 O O . PRO A 1 232 ? 7.092 -9.312 -24.247 1.00 92.50 232 PRO A O 1
ATOM 1915 N N . PHE A 1 233 ? 6.108 -8.184 -22.573 1.00 91.00 233 PHE A N 1
ATOM 1916 C CA . PHE A 1 233 ? 5.158 -7.422 -23.386 1.00 91.00 233 PHE A CA 1
ATOM 1917 C C . PHE A 1 233 ? 5.848 -6.551 -24.439 1.00 91.00 233 PHE A C 1
ATOM 1919 O O . PHE A 1 233 ? 5.402 -6.519 -25.584 1.00 91.00 233 PHE A O 1
ATOM 1926 N N . ILE A 1 234 ? 6.995 -5.940 -24.120 1.00 91.75 234 ILE A N 1
ATOM 1927 C CA . ILE A 1 234 ? 7.730 -5.113 -25.094 1.00 91.75 234 ILE A CA 1
ATOM 1928 C C . ILE A 1 234 ? 8.261 -5.924 -26.292 1.00 91.75 234 ILE A C 1
ATOM 1930 O O . ILE A 1 234 ? 8.446 -5.392 -27.386 1.00 91.75 234 ILE A O 1
ATOM 1934 N N . TYR A 1 235 ? 8.511 -7.226 -26.118 1.00 90.50 235 TYR A N 1
ATOM 1935 C CA . TYR A 1 235 ? 8.928 -8.109 -27.214 1.00 90.50 235 TYR A CA 1
ATOM 1936 C C . TYR A 1 235 ? 7.745 -8.779 -27.903 1.00 90.50 235 TYR A C 1
ATOM 1938 O O . TYR A 1 235 ? 7.777 -8.970 -29.120 1.00 90.50 235 TYR A O 1
ATOM 1946 N N . LEU A 1 236 ? 6.714 -9.132 -27.136 1.00 88.94 236 LEU A N 1
ATOM 1947 C CA . LEU A 1 236 ? 5.557 -9.848 -27.650 1.00 88.94 236 LEU A CA 1
ATOM 1948 C C . LEU A 1 236 ? 4.547 -8.937 -28.342 1.00 88.94 236 LEU A C 1
ATOM 1950 O O . LEU A 1 236 ? 3.855 -9.441 -29.212 1.00 88.94 236 LEU A O 1
ATOM 1954 N N . GLY A 1 237 ? 4.498 -7.633 -28.046 1.00 83.81 237 GLY A N 1
ATOM 1955 C CA . GLY A 1 237 ? 3.486 -6.704 -28.571 1.00 83.81 237 GLY A CA 1
ATOM 1956 C C . GLY A 1 237 ? 3.246 -6.844 -30.076 1.00 83.81 237 GLY A C 1
ATOM 1957 O O . GLY A 1 237 ? 2.182 -7.283 -30.503 1.00 83.81 237 GLY A O 1
ATOM 1958 N N . LYS A 1 238 ? 4.286 -6.605 -30.885 1.00 81.75 238 LYS A N 1
ATOM 1959 C CA . LYS A 1 238 ? 4.193 -6.728 -32.353 1.00 81.75 238 LYS A CA 1
ATOM 1960 C C . LYS A 1 238 ? 3.943 -8.158 -32.829 1.00 81.75 238 LYS A C 1
ATOM 1962 O O . LYS A 1 238 ? 3.340 -8.361 -33.874 1.00 81.75 238 LYS A O 1
ATOM 1967 N N . PHE A 1 239 ? 4.464 -9.160 -32.125 1.00 85.19 239 PHE A N 1
ATOM 1968 C CA . PHE A 1 239 ? 4.269 -10.560 -32.509 1.00 85.19 239 PHE A CA 1
ATOM 1969 C C . PHE A 1 239 ? 2.816 -10.995 -32.285 1.00 85.19 239 PHE A C 1
ATOM 1971 O O . PHE A 1 239 ? 2.215 -11.616 -33.154 1.00 85.19 239 PHE A O 1
ATOM 1978 N N . TYR A 1 240 ? 2.250 -10.605 -31.148 1.00 86.38 240 TYR A N 1
ATOM 1979 C CA . TYR A 1 240 ? 0.880 -10.877 -30.744 1.00 86.38 240 TYR A CA 1
ATOM 1980 C C . TYR A 1 240 ? -0.142 -10.188 -31.656 1.00 86.38 240 TYR A C 1
ATOM 1982 O O . TYR A 1 240 ? -1.109 -10.820 -32.062 1.00 86.38 240 TYR A O 1
ATOM 1990 N N . GLU A 1 241 ? 0.100 -8.937 -32.058 1.00 82.50 241 GLU A N 1
ATOM 1991 C CA . GLU A 1 241 ? -0.750 -8.230 -33.034 1.00 82.50 241 GLU A CA 1
ATOM 1992 C C . GLU A 1 241 ? -0.826 -8.949 -34.393 1.00 82.50 241 GLU A C 1
ATOM 1994 O O . GLU A 1 241 ? -1.834 -8.870 -35.086 1.00 82.50 241 GLU A O 1
ATOM 1999 N N . ASN A 1 242 ? 0.226 -9.683 -34.773 1.00 85.50 242 ASN A N 1
ATOM 2000 C CA . ASN A 1 242 ? 0.284 -10.426 -36.035 1.00 85.50 242 ASN A CA 1
ATOM 2001 C C . ASN A 1 242 ? -0.223 -11.877 -35.925 1.00 85.50 242 ASN A C 1
ATOM 2003 O O . ASN A 1 242 ? -0.230 -12.594 -36.924 1.00 85.50 242 ASN A O 1
ATOM 2007 N N . LEU A 1 243 ? -0.612 -12.332 -34.731 1.00 83.00 243 LEU A N 1
ATOM 2008 C CA . LEU A 1 243 ? -1.006 -13.719 -34.452 1.00 83.00 243 LEU A CA 1
ATOM 2009 C C . LEU A 1 243 ? -2.497 -14.011 -34.708 1.00 83.00 243 LEU A C 1
ATOM 2011 O O . LEU A 1 243 ? -2.953 -15.115 -34.410 1.00 83.00 243 LEU A O 1
ATOM 2015 N N . GLU A 1 244 ? -3.279 -13.057 -35.225 1.00 73.31 244 GLU A N 1
ATOM 2016 C CA . GLU A 1 244 ? -4.734 -13.221 -35.319 1.00 73.31 244 GLU A CA 1
ATOM 2017 C C . GLU A 1 244 ? -5.188 -14.355 -36.269 1.00 73.31 244 GLU A C 1
ATOM 2019 O O . GLU A 1 244 ? -4.653 -14.480 -37.377 1.00 73.31 244 GLU A O 1
ATOM 2024 N N . PRO A 1 245 ? -6.228 -15.141 -35.888 1.00 71.50 245 PRO A N 1
ATOM 2025 C CA . PRO A 1 245 ? -7.001 -15.090 -34.636 1.00 71.50 245 PRO A CA 1
ATOM 2026 C C . PRO A 1 245 ? -6.465 -16.056 -33.557 1.00 71.50 245 PRO A C 1
ATOM 2028 O O . PRO A 1 245 ? -6.305 -17.251 -33.807 1.00 71.50 245 PRO A O 1
ATOM 2031 N N . THR A 1 246 ? -6.285 -15.562 -32.324 1.00 76.69 246 THR A N 1
ATOM 2032 C CA . THR A 1 246 ? -5.943 -16.363 -31.130 1.00 76.69 246 THR A CA 1
ATOM 2033 C C . THR A 1 246 ? -6.892 -16.058 -29.970 1.00 76.69 246 THR A C 1
ATOM 2035 O O . THR A 1 246 ? -7.363 -14.933 -29.826 1.00 76.69 246 THR A O 1
ATOM 2038 N N . THR A 1 247 ? -7.178 -17.063 -29.139 1.00 81.25 247 THR A N 1
ATOM 2039 C CA . THR A 1 247 ? -7.972 -16.918 -27.905 1.00 81.25 247 THR A CA 1
ATOM 2040 C C . THR A 1 247 ? -7.112 -16.692 -26.661 1.00 81.25 247 THR A C 1
ATOM 2042 O O . THR A 1 247 ? -7.654 -16.548 -25.573 1.00 81.25 247 THR A O 1
ATOM 2045 N N . LEU A 1 248 ? -5.783 -16.755 -26.785 1.00 84.88 248 LEU A N 1
ATOM 2046 C CA . LEU A 1 248 ? -4.867 -16.543 -25.662 1.00 84.88 248 LEU A CA 1
ATOM 2047 C C . LEU A 1 248 ? -4.633 -15.057 -25.463 1.00 84.88 248 LEU A C 1
ATOM 2049 O O . LEU A 1 248 ? -4.327 -14.384 -26.441 1.00 84.88 248 LEU A O 1
ATOM 2053 N N . THR A 1 249 ? -4.684 -14.586 -24.217 1.00 86.81 249 THR A N 1
ATOM 2054 C CA . THR A 1 249 ? -4.245 -13.229 -23.879 1.00 86.81 249 THR A CA 1
ATOM 2055 C C . THR A 1 249 ? -2.723 -13.097 -24.022 1.00 86.81 249 THR A C 1
ATOM 2057 O O . THR A 1 249 ? -1.986 -14.088 -24.070 1.00 86.81 249 THR A O 1
ATOM 2060 N N . MET A 1 250 ? -2.211 -11.863 -24.073 1.00 86.94 250 MET A N 1
ATOM 2061 C CA . MET A 1 250 ? -0.761 -11.628 -24.131 1.00 86.94 250 MET A CA 1
ATOM 2062 C C . MET A 1 250 ? -0.054 -12.102 -22.850 1.00 86.94 250 MET A C 1
ATOM 2064 O O . MET A 1 250 ? 1.073 -12.594 -22.924 1.00 86.94 250 MET A O 1
ATOM 2068 N N . VAL A 1 251 ? -0.729 -12.004 -21.698 1.00 87.06 251 VAL A N 1
ATOM 2069 C CA . VAL A 1 251 ? -0.260 -12.542 -20.412 1.00 87.06 251 VAL A CA 1
ATOM 2070 C C . VAL A 1 251 ? -0.148 -14.063 -20.494 1.00 87.06 251 VAL A C 1
ATOM 2072 O O . VAL A 1 251 ? 0.921 -14.606 -20.222 1.00 87.06 251 VAL A O 1
ATOM 2075 N N . ASP A 1 252 ? -1.199 -14.747 -20.957 1.00 88.50 252 ASP A N 1
ATOM 2076 C CA . ASP A 1 252 ? -1.192 -16.209 -21.103 1.00 88.50 252 ASP A CA 1
ATOM 2077 C C . ASP A 1 252 ? -0.111 -16.679 -22.074 1.00 88.50 252 ASP A C 1
ATOM 2079 O O . ASP A 1 252 ? 0.546 -17.695 -21.843 1.00 88.50 252 ASP A O 1
ATOM 2083 N N . LEU A 1 253 ? 0.097 -15.940 -23.168 1.00 89.69 253 LEU A N 1
ATOM 2084 C CA . LEU A 1 253 ? 1.167 -16.234 -24.113 1.00 89.69 253 LEU A CA 1
ATOM 2085 C C . LEU A 1 253 ? 2.541 -16.095 -23.449 1.00 89.69 253 LEU A C 1
ATOM 2087 O O . LEU A 1 253 ? 3.383 -16.975 -23.618 1.00 89.69 253 LEU A O 1
ATOM 2091 N N . ALA A 1 254 ? 2.774 -15.022 -22.690 1.00 90.19 254 ALA A N 1
ATOM 2092 C CA . ALA A 1 254 ? 4.030 -14.819 -21.975 1.00 90.19 254 ALA A CA 1
ATOM 2093 C C . ALA A 1 254 ? 4.295 -15.940 -20.956 1.00 90.19 254 ALA A C 1
ATOM 2095 O O . ALA A 1 254 ? 5.414 -16.451 -20.901 1.00 90.19 254 ALA A O 1
ATOM 2096 N N . ILE A 1 255 ? 3.265 -16.360 -20.212 1.00 89.88 255 ILE A N 1
ATOM 2097 C CA . ILE A 1 255 ? 3.336 -17.478 -19.260 1.00 89.88 255 ILE A CA 1
ATOM 2098 C C . ILE A 1 255 ? 3.682 -18.779 -19.990 1.00 89.88 255 ILE A C 1
ATOM 2100 O O . ILE A 1 255 ? 4.649 -19.440 -19.631 1.00 89.88 255 ILE A O 1
ATOM 2104 N N . LYS A 1 256 ? 2.974 -19.115 -21.074 1.00 91.31 256 LYS A N 1
ATOM 2105 C CA . LYS A 1 256 ? 3.246 -20.343 -21.842 1.00 91.31 256 LYS A CA 1
ATOM 2106 C C . LYS A 1 256 ? 4.641 -20.369 -22.453 1.00 91.31 256 LYS A C 1
ATOM 2108 O O . LYS A 1 256 ? 5.314 -21.391 -22.406 1.00 91.31 256 LYS A O 1
ATOM 2113 N N . LEU A 1 257 ? 5.109 -19.251 -23.008 1.00 92.06 257 LEU A N 1
ATOM 2114 C CA . LEU A 1 257 ? 6.473 -19.160 -23.534 1.00 92.06 257 LEU A CA 1
ATOM 2115 C C . LEU A 1 257 ? 7.518 -19.363 -22.428 1.00 92.06 257 LEU A C 1
ATOM 2117 O O . LEU A 1 257 ? 8.564 -19.969 -22.675 1.00 92.06 257 LEU A O 1
ATOM 2121 N N . HIS A 1 258 ? 7.239 -18.880 -21.218 1.00 91.88 258 HIS A N 1
ATOM 2122 C CA . HIS A 1 258 ? 8.096 -19.122 -20.069 1.00 91.88 258 HIS A CA 1
ATOM 2123 C C . HIS A 1 258 ? 8.093 -20.597 -19.653 1.00 91.88 258 HIS A C 1
ATOM 2125 O O . HIS A 1 258 ? 9.162 -21.199 -19.573 1.00 91.88 258 HIS A O 1
ATOM 2131 N N . ASP A 1 259 ? 6.919 -21.184 -19.439 1.00 93.88 259 ASP A N 1
ATOM 2132 C CA . ASP A 1 259 ? 6.783 -22.531 -18.880 1.00 93.88 259 ASP A CA 1
ATOM 2133 C C . ASP A 1 259 ? 7.207 -23.623 -19.875 1.00 93.88 259 ASP A C 1
ATOM 2135 O O . ASP A 1 259 ? 7.928 -24.552 -19.506 1.00 93.88 259 ASP A O 1
ATOM 2139 N N . ASP A 1 260 ? 6.831 -23.487 -21.151 1.00 95.94 260 ASP A N 1
ATOM 2140 C CA . ASP A 1 260 ? 7.056 -24.526 -22.163 1.00 95.94 260 ASP A CA 1
ATOM 2141 C C . ASP A 1 260 ? 8.436 -24.420 -22.830 1.00 95.9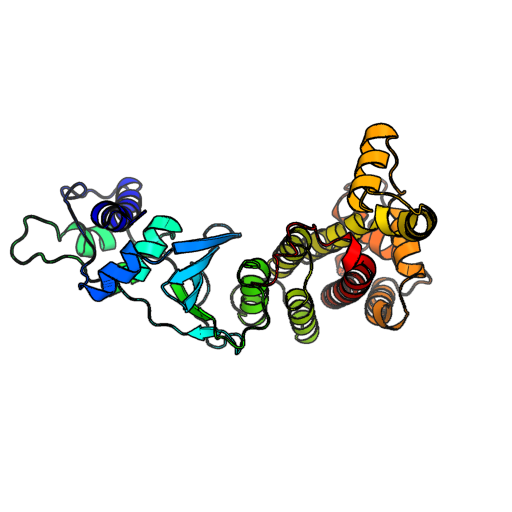4 260 ASP A C 1
ATOM 2143 O O . ASP A 1 260 ? 9.005 -25.428 -23.255 1.00 95.94 260 ASP A O 1
ATOM 2147 N N . LEU A 1 261 ? 8.986 -23.203 -22.955 1.00 94.69 261 LEU A N 1
ATOM 2148 C CA . LEU A 1 261 ? 10.224 -22.945 -23.708 1.00 94.69 261 LEU A CA 1
ATOM 2149 C C . LEU A 1 261 ? 11.352 -22.340 -22.863 1.00 94.69 261 LEU A C 1
ATOM 2151 O O . LEU A 1 261 ? 12.426 -22.065 -23.405 1.00 94.69 261 LEU A O 1
ATOM 2155 N N . ALA A 1 262 ? 11.128 -22.092 -21.567 1.00 93.56 262 ALA A N 1
ATOM 2156 C CA . ALA A 1 262 ? 12.027 -21.310 -20.712 1.00 93.56 262 ALA A CA 1
ATOM 2157 C C . ALA A 1 262 ? 12.367 -19.928 -21.305 1.00 93.56 262 ALA A C 1
ATOM 2159 O O . ALA A 1 262 ? 13.410 -19.338 -20.992 1.00 93.56 262 ALA A O 1
ATOM 2160 N N . TRP A 1 263 ? 11.508 -19.406 -22.189 1.00 94.44 263 TRP A N 1
ATOM 2161 C CA . TRP A 1 263 ? 11.768 -18.152 -22.872 1.00 94.44 263 TRP A CA 1
ATOM 2162 C C . TRP A 1 263 ? 11.563 -16.988 -21.906 1.00 94.44 263 TRP A C 1
ATOM 2164 O O . TRP A 1 263 ? 10.555 -16.888 -21.206 1.00 94.44 263 TRP A O 1
ATOM 2174 N N . LYS A 1 264 ? 12.545 -16.088 -21.870 1.00 91.88 264 LYS A N 1
ATOM 2175 C CA . LYS A 1 264 ? 12.451 -14.807 -21.174 1.00 91.88 264 LYS A CA 1
ATOM 2176 C C . LYS A 1 264 ? 13.373 -13.776 -21.824 1.00 91.88 264 LYS A C 1
ATOM 2178 O O . LYS A 1 264 ? 14.485 -14.130 -22.232 1.00 91.88 264 LYS A O 1
ATOM 2183 N N . PRO A 1 265 ? 12.962 -12.502 -21.901 1.00 93.38 265 PRO A N 1
ATOM 2184 C CA . PRO A 1 265 ? 13.833 -11.434 -22.365 1.00 93.38 265 PRO A CA 1
ATOM 2185 C C . PRO A 1 265 ? 15.080 -11.281 -21.492 1.00 93.38 265 PRO A C 1
ATOM 2187 O O . PRO A 1 265 ? 15.039 -11.436 -20.271 1.00 93.38 265 PRO A O 1
ATOM 2190 N N . VAL A 1 266 ? 16.199 -10.913 -22.114 1.00 95.06 266 VAL A N 1
ATOM 2191 C CA . VAL A 1 266 ? 17.402 -10.509 -21.376 1.00 95.06 266 VAL A CA 1
ATOM 2192 C C . VAL A 1 266 ? 17.137 -9.145 -20.738 1.00 95.06 266 VAL A C 1
ATOM 2194 O O . VAL A 1 266 ? 16.967 -8.167 -21.461 1.00 95.06 266 VAL A O 1
ATOM 2197 N N . GLU A 1 267 ? 17.148 -9.071 -19.403 1.00 94.12 267 GLU A N 1
ATOM 2198 C CA . GLU A 1 267 ? 16.742 -7.886 -18.620 1.00 94.12 267 GLU A CA 1
ATOM 2199 C C . GLU A 1 267 ? 17.365 -6.576 -19.125 1.00 94.12 267 GLU A C 1
ATOM 2201 O O . GLU A 1 267 ? 16.649 -5.625 -19.434 1.00 94.12 267 GLU A O 1
ATOM 2206 N N . ARG A 1 268 ? 18.700 -6.537 -19.282 1.00 95.56 268 ARG A N 1
ATOM 2207 C CA . ARG A 1 268 ? 19.419 -5.344 -19.766 1.00 95.56 268 ARG A CA 1
ATOM 2208 C C . ARG A 1 268 ? 18.948 -4.910 -21.158 1.00 95.56 268 ARG A C 1
ATOM 2210 O O . ARG A 1 268 ? 18.874 -3.719 -21.429 1.00 95.56 268 ARG A O 1
ATOM 2217 N N . ASN A 1 269 ? 18.623 -5.848 -22.044 1.00 97.25 269 ASN A N 1
ATOM 2218 C CA . ASN A 1 269 ? 18.137 -5.509 -23.382 1.00 97.25 269 ASN A CA 1
ATOM 2219 C C . ASN A 1 269 ? 16.676 -5.048 -23.341 1.00 97.25 269 ASN A C 1
ATOM 2221 O O . ASN A 1 269 ? 16.319 -4.115 -24.054 1.00 97.25 269 ASN A O 1
ATOM 2225 N N . ALA A 1 270 ? 15.860 -5.656 -22.478 1.00 96.69 270 ALA A N 1
ATOM 2226 C CA . ALA A 1 270 ? 14.455 -5.309 -22.322 1.00 96.69 270 ALA A CA 1
ATOM 2227 C C . ALA A 1 270 ? 14.270 -3.880 -21.804 1.00 96.69 270 ALA A C 1
ATOM 2229 O O . ALA A 1 270 ? 13.542 -3.106 -22.418 1.00 96.69 270 ALA A O 1
ATOM 2230 N N . ILE A 1 271 ? 14.997 -3.482 -20.753 1.00 97.62 271 ILE A N 1
ATOM 2231 C CA . ILE A 1 271 ? 14.938 -2.101 -20.252 1.00 97.62 271 ILE A CA 1
ATOM 2232 C C . ILE A 1 271 ? 15.440 -1.092 -21.288 1.00 97.62 271 ILE A C 1
ATOM 2234 O O . ILE A 1 271 ? 14.878 -0.009 -21.408 1.00 97.62 271 ILE A O 1
ATOM 2238 N N . LYS A 1 272 ? 16.472 -1.431 -22.072 1.00 97.75 272 LYS A N 1
ATOM 2239 C CA . LYS A 1 272 ? 16.937 -0.551 -23.153 1.00 97.75 272 LYS A CA 1
ATOM 2240 C C . LYS A 1 272 ? 15.851 -0.350 -24.198 1.00 97.75 272 LYS A C 1
ATOM 2242 O O . LYS A 1 272 ? 15.542 0.791 -24.499 1.00 97.75 272 LYS A O 1
ATOM 2247 N N . LYS A 1 273 ? 15.218 -1.437 -24.641 1.00 97.00 273 LYS A N 1
ATOM 2248 C CA . LYS A 1 273 ? 14.107 -1.399 -25.595 1.00 97.00 273 LYS A CA 1
ATOM 2249 C C . LYS A 1 273 ? 12.920 -0.585 -25.073 1.00 97.00 273 LYS A C 1
ATOM 2251 O O . LYS A 1 273 ? 12.385 0.223 -25.816 1.00 97.00 273 LYS A O 1
ATOM 2256 N N . ILE A 1 274 ? 12.553 -0.753 -23.800 1.00 97.00 274 ILE A N 1
ATOM 2257 C CA . ILE A 1 274 ? 11.526 0.067 -23.138 1.00 97.00 274 ILE A CA 1
ATOM 2258 C C . ILE A 1 274 ? 11.887 1.549 -23.250 1.00 97.00 274 ILE A C 1
ATOM 2260 O O . ILE A 1 274 ? 11.075 2.339 -23.714 1.00 97.00 274 ILE A O 1
ATOM 2264 N N . ILE A 1 275 ? 13.111 1.931 -22.880 1.00 97.81 275 ILE A N 1
ATOM 2265 C CA . ILE A 1 275 ? 13.563 3.325 -22.964 1.00 97.81 275 ILE A CA 1
ATOM 2266 C C . ILE A 1 275 ? 13.572 3.828 -24.414 1.00 97.81 2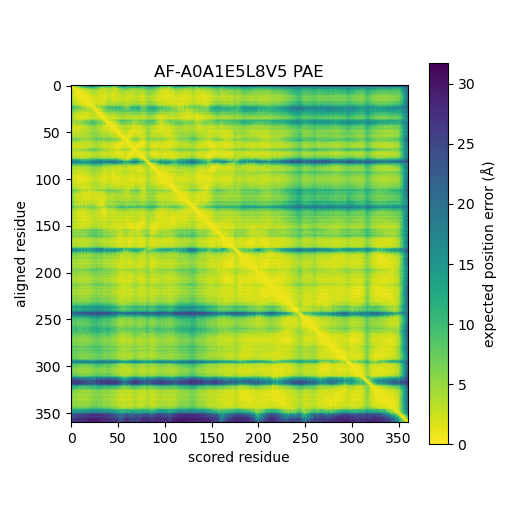75 ILE A C 1
ATOM 2268 O O . ILE A 1 275 ? 13.058 4.910 -24.667 1.00 97.81 275 ILE A O 1
ATOM 2272 N N . ASP A 1 276 ? 14.094 3.050 -25.361 1.00 96.81 276 ASP A N 1
ATOM 2273 C CA . ASP A 1 276 ? 14.184 3.426 -26.779 1.00 96.81 276 ASP A CA 1
ATOM 2274 C C . ASP A 1 276 ? 12.807 3.648 -27.426 1.00 96.81 276 ASP A C 1
ATOM 2276 O O . ASP A 1 276 ? 12.661 4.484 -28.315 1.00 96.81 276 ASP A O 1
ATOM 2280 N N . GLU A 1 277 ? 11.789 2.906 -26.982 1.00 95.88 277 GLU A N 1
ATOM 2281 C CA . GLU A 1 277 ? 10.416 2.993 -27.493 1.00 95.88 277 GLU A CA 1
ATOM 2282 C C . GLU A 1 277 ? 9.525 3.951 -26.679 1.00 95.88 277 GLU A C 1
ATOM 2284 O O . GLU A 1 277 ? 8.358 4.153 -27.021 1.00 95.88 277 GLU A O 1
ATOM 2289 N N . THR A 1 278 ? 10.054 4.572 -25.619 1.00 96.94 278 THR A N 1
ATOM 2290 C CA . THR A 1 278 ? 9.312 5.550 -24.811 1.00 96.94 278 THR A CA 1
ATOM 2291 C C . THR A 1 278 ? 9.382 6.945 -25.448 1.00 96.94 278 THR A C 1
ATOM 2293 O O . THR A 1 278 ? 10.476 7.426 -25.753 1.00 96.94 278 THR A O 1
ATOM 2296 N N . PRO A 1 279 ? 8.253 7.664 -25.607 1.00 97.00 279 PRO A N 1
ATOM 2297 C CA . PRO A 1 279 ? 8.264 9.036 -26.100 1.00 97.00 279 PRO A CA 1
ATOM 2298 C C . PRO A 1 279 ? 9.080 9.971 -25.199 1.00 97.00 279 PRO A C 1
ATOM 2300 O O . PRO A 1 279 ? 8.999 9.900 -23.973 1.00 97.00 279 PRO A O 1
ATOM 2303 N N . ALA A 1 280 ? 9.808 10.911 -25.812 1.00 95.38 280 ALA A N 1
ATOM 2304 C CA . ALA A 1 280 ? 10.764 11.782 -25.119 1.00 95.38 280 ALA A CA 1
ATOM 2305 C C . ALA A 1 280 ? 10.177 12.531 -23.906 1.00 95.38 280 ALA A C 1
ATOM 2307 O O . ALA A 1 280 ? 10.860 12.684 -22.896 1.00 95.38 280 ALA A O 1
ATOM 2308 N N . GLN A 1 281 ? 8.904 12.936 -23.973 1.00 94.88 281 GLN A N 1
ATOM 2309 C CA . GLN A 1 281 ? 8.213 13.637 -22.883 1.00 94.88 281 GLN A CA 1
ATOM 2310 C C . GLN A 1 281 ? 8.120 12.820 -21.579 1.00 94.88 281 GLN A C 1
ATOM 2312 O O . GLN A 1 281 ? 8.124 13.399 -20.501 1.00 94.88 281 GLN A O 1
ATOM 2317 N N . PHE A 1 282 ? 8.088 11.484 -21.657 1.00 96.12 282 PHE A N 1
ATOM 2318 C CA . PHE A 1 282 ? 8.069 10.603 -20.479 1.00 96.12 282 PHE A CA 1
ATOM 2319 C C . PHE A 1 282 ? 9.483 10.222 -20.005 1.00 96.12 282 PHE A C 1
ATOM 2321 O O . PHE A 1 282 ? 9.645 9.600 -18.959 1.00 96.12 282 PHE A O 1
ATOM 2328 N N . LEU A 1 283 ? 10.526 10.593 -20.759 1.00 96.31 283 LEU A N 1
ATOM 2329 C CA . LEU A 1 283 ? 11.929 10.306 -20.439 1.00 96.31 283 LEU A CA 1
ATOM 2330 C C . LEU A 1 283 ? 12.688 11.510 -19.884 1.00 96.31 283 LEU A C 1
ATOM 2332 O O . LEU A 1 283 ? 13.824 11.347 -19.431 1.00 96.31 283 LEU A O 1
ATOM 2336 N N . GLU A 1 284 ? 12.109 12.709 -19.933 1.00 95.19 284 GLU A N 1
ATOM 2337 C CA . GLU A 1 284 ? 12.790 13.954 -19.570 1.00 95.19 284 GLU A CA 1
ATOM 2338 C C . GLU A 1 284 ? 13.359 13.890 -18.146 1.00 95.19 284 GLU A C 1
ATOM 2340 O O . GLU A 1 284 ? 14.564 14.060 -17.942 1.00 95.19 284 GLU A O 1
ATOM 2345 N N . ARG A 1 285 ? 12.521 13.539 -17.161 1.00 95.12 285 ARG A N 1
ATOM 2346 C CA . ARG A 1 285 ? 12.929 13.459 -15.749 1.00 95.12 285 ARG A CA 1
ATOM 2347 C C . ARG A 1 285 ? 13.973 12.369 -15.501 1.00 95.12 285 ARG A C 1
ATOM 2349 O O . ARG A 1 285 ? 14.952 12.618 -14.801 1.00 95.12 285 ARG A O 1
ATOM 2356 N N . LEU A 1 286 ? 13.835 11.201 -16.135 1.00 95.75 286 LEU A N 1
ATOM 2357 C CA . LEU A 1 286 ? 14.832 10.121 -16.066 1.00 95.75 286 LEU A CA 1
ATOM 2358 C C . LEU A 1 286 ? 16.180 10.539 -16.664 1.00 95.75 286 LEU A C 1
ATOM 2360 O O . LEU A 1 286 ? 17.241 10.243 -16.110 1.00 95.75 286 LEU A O 1
ATOM 2364 N N . THR A 1 287 ? 16.151 11.245 -17.792 1.00 95.38 287 THR A N 1
ATOM 2365 C CA . THR A 1 287 ? 17.359 11.713 -18.477 1.00 95.38 287 THR A CA 1
ATOM 2366 C C . THR A 1 287 ? 18.070 12.787 -17.660 1.00 95.38 287 THR A C 1
ATOM 2368 O O . THR A 1 287 ? 19.293 12.721 -17.510 1.00 95.38 287 THR A O 1
ATOM 2371 N N . ASN A 1 288 ? 17.317 13.709 -17.057 1.00 95.44 288 ASN A N 1
ATOM 2372 C CA . ASN A 1 288 ? 17.846 14.723 -16.148 1.00 95.44 288 ASN A CA 1
ATOM 2373 C C . ASN A 1 288 ? 18.441 14.093 -14.881 1.00 95.44 288 ASN A C 1
ATOM 2375 O O . ASN A 1 288 ? 19.564 14.426 -14.498 1.00 95.44 288 ASN A O 1
ATOM 2379 N N . ALA A 1 289 ? 17.755 13.114 -14.284 1.00 96.56 289 ALA A N 1
ATOM 2380 C CA . ALA A 1 289 ? 18.252 12.377 -13.124 1.00 96.56 289 ALA A CA 1
ATOM 2381 C C . ALA A 1 289 ? 19.588 11.673 -13.427 1.00 96.56 289 ALA A C 1
ATOM 2383 O O . ALA A 1 289 ? 20.537 11.746 -12.640 1.00 96.56 289 ALA A O 1
ATOM 2384 N N . LYS A 1 290 ? 19.697 11.042 -14.604 1.00 96.44 290 LYS A N 1
ATOM 2385 C CA . LYS A 1 290 ? 20.942 10.429 -15.089 1.00 96.44 290 LYS A CA 1
ATOM 2386 C C . LYS A 1 290 ? 22.055 11.460 -15.247 1.00 96.44 290 LYS A C 1
ATOM 2388 O O . LYS A 1 290 ? 23.173 11.223 -14.791 1.00 96.44 290 LYS A O 1
ATOM 2393 N N . TYR A 1 291 ? 21.754 12.585 -15.894 1.00 95.19 291 TYR A N 1
ATOM 2394 C CA . TYR A 1 291 ? 22.722 13.650 -16.143 1.00 95.19 291 TYR A CA 1
ATOM 2395 C C . TYR A 1 291 ? 23.288 14.215 -14.834 1.00 95.19 291 TYR A C 1
ATOM 2397 O O . TYR A 1 291 ? 24.503 14.317 -14.695 1.00 95.19 291 TYR A O 1
ATOM 2405 N N . ILE A 1 292 ? 22.433 14.472 -13.838 1.00 95.00 292 ILE A N 1
ATOM 2406 C CA . ILE A 1 292 ? 22.846 14.939 -12.504 1.00 95.00 292 ILE A CA 1
ATOM 2407 C C . ILE A 1 292 ? 23.749 13.917 -11.800 1.00 95.00 292 ILE A C 1
ATOM 2409 O O . ILE A 1 292 ? 24.719 14.300 -11.149 1.00 95.00 292 ILE A O 1
ATOM 2413 N N . HIS A 1 293 ? 23.441 12.623 -11.917 1.00 94.88 293 HIS A N 1
ATOM 2414 C CA . HIS A 1 293 ? 24.193 11.583 -11.221 1.00 94.88 293 HIS A CA 1
ATOM 2415 C C . HIS A 1 293 ? 25.587 11.357 -11.827 1.00 94.88 293 HIS A C 1
ATOM 2417 O O . HIS A 1 293 ? 26.583 11.403 -11.102 1.00 94.88 293 HIS A O 1
ATOM 2423 N N . ILE A 1 294 ? 25.666 11.065 -13.129 1.00 92.81 294 ILE A N 1
ATOM 2424 C CA . ILE A 1 294 ? 26.916 10.601 -13.756 1.00 92.81 294 ILE A CA 1
ATOM 2425 C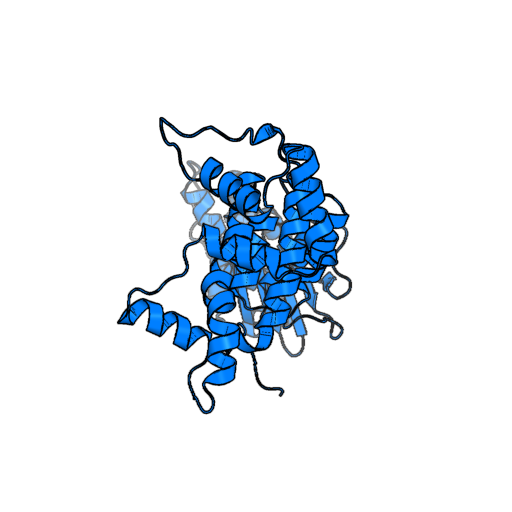 C . ILE A 1 294 ? 27.514 11.583 -14.763 1.00 92.81 294 ILE A C 1
ATOM 2427 O O . ILE A 1 294 ? 28.701 11.471 -15.032 1.00 92.81 294 ILE A O 1
ATOM 2431 N N . ASN A 1 295 ? 26.745 12.542 -15.293 1.00 88.25 295 ASN A N 1
ATOM 2432 C CA . ASN A 1 295 ? 27.199 13.498 -16.314 1.00 88.25 295 ASN A CA 1
ATOM 2433 C C . ASN A 1 295 ? 28.001 12.844 -17.466 1.00 88.25 295 ASN A C 1
ATOM 2435 O O . ASN A 1 295 ? 29.038 13.340 -17.901 1.00 88.25 295 ASN A O 1
ATOM 2439 N N . GLU A 1 296 ? 27.535 11.684 -17.928 1.00 85.69 296 GLU A N 1
ATOM 2440 C CA . GLU A 1 296 ? 28.191 10.863 -18.947 1.00 85.69 296 GLU A CA 1
ATOM 2441 C C . GLU A 1 296 ? 27.192 10.483 -20.047 1.00 85.69 296 GLU A C 1
ATOM 2443 O O . GLU A 1 296 ? 26.002 10.250 -19.786 1.00 85.69 296 GLU A O 1
ATOM 2448 N N . GLU A 1 297 ? 27.690 10.345 -21.280 1.00 84.88 297 GLU A N 1
ATOM 2449 C CA . GLU A 1 297 ? 26.943 9.766 -22.399 1.00 84.88 297 GLU A CA 1
ATOM 2450 C C . GLU A 1 297 ? 26.787 8.253 -22.206 1.00 84.88 297 GLU A C 1
ATOM 2452 O O . GLU A 1 297 ? 27.485 7.421 -22.783 1.00 84.88 297 GLU A O 1
ATOM 2457 N N . ARG A 1 298 ? 25.841 7.891 -21.341 1.00 89.31 298 ARG A N 1
ATOM 2458 C CA . ARG A 1 298 ? 25.412 6.513 -21.111 1.00 89.31 298 ARG A CA 1
ATOM 2459 C C . ARG A 1 298 ? 23.954 6.348 -21.497 1.00 89.31 298 ARG A C 1
ATOM 2461 O O . ARG A 1 298 ? 23.131 7.232 -21.242 1.00 89.31 298 ARG A O 1
ATOM 2468 N N . HIS A 1 299 ? 23.608 5.191 -22.049 1.00 94.94 299 HIS A N 1
ATOM 2469 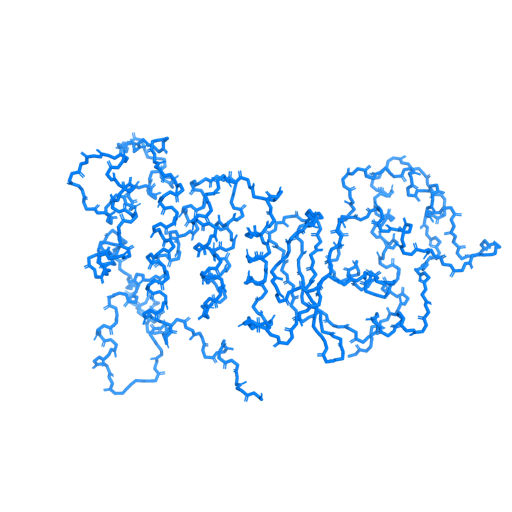C CA . HIS A 1 299 ? 22.214 4.840 -22.295 1.00 94.94 299 HIS A CA 1
ATOM 2470 C C . HIS A 1 299 ? 21.409 4.845 -20.983 1.00 94.94 299 HIS A C 1
ATOM 2472 O O . HIS A 1 299 ? 21.861 4.286 -19.981 1.00 94.94 299 HIS A O 1
ATOM 2478 N N . CYS A 1 300 ? 20.218 5.456 -20.966 1.00 95.69 300 CYS A N 1
ATOM 2479 C CA . CYS A 1 300 ? 19.429 5.577 -19.731 1.00 95.69 300 CYS A CA 1
ATOM 2480 C C . CYS A 1 300 ? 19.006 4.199 -19.192 1.00 95.69 300 CYS A C 1
ATOM 2482 O O . CYS A 1 300 ? 19.172 3.932 -18.006 1.00 95.69 300 CYS A O 1
ATOM 2484 N N . GLY A 1 301 ? 18.609 3.273 -20.072 1.00 96.38 301 GLY A N 1
ATOM 2485 C CA . GLY A 1 301 ? 18.294 1.896 -19.671 1.00 96.38 301 GLY A CA 1
ATOM 2486 C C . GLY A 1 301 ? 19.471 1.152 -19.024 1.00 96.38 301 GLY A C 1
ATOM 2487 O O . GLY A 1 301 ? 19.266 0.410 -18.068 1.00 96.38 301 GLY A O 1
ATOM 2488 N N . ASP A 1 302 ? 20.710 1.397 -19.476 1.00 95.62 302 ASP A N 1
ATOM 2489 C CA . ASP A 1 302 ? 21.899 0.812 -18.839 1.00 95.62 302 ASP A CA 1
ATOM 2490 C C . ASP A 1 302 ? 22.118 1.413 -17.444 1.00 95.62 302 ASP A C 1
ATOM 2492 O O . ASP A 1 302 ? 22.377 0.686 -16.492 1.00 95.62 302 ASP A O 1
ATOM 2496 N N . TRP A 1 303 ? 21.954 2.731 -17.303 1.00 95.81 303 TRP A N 1
ATOM 2497 C CA . TRP A 1 303 ? 22.070 3.417 -16.017 1.00 95.81 303 TRP A CA 1
ATOM 2498 C C . TRP A 1 303 ? 21.058 2.912 -14.977 1.00 95.81 303 TRP A C 1
ATOM 2500 O O . TRP A 1 303 ? 21.464 2.556 -13.872 1.00 95.81 303 TRP A O 1
ATOM 2510 N N . ILE A 1 304 ? 19.778 2.802 -15.345 1.00 96.50 304 ILE A N 1
ATOM 2511 C CA . ILE A 1 304 ? 18.716 2.255 -14.484 1.00 96.50 304 ILE A CA 1
ATOM 2512 C C . ILE A 1 304 ? 19.063 0.807 -14.086 1.00 96.50 304 ILE A C 1
ATOM 2514 O O . ILE A 1 304 ? 19.128 0.465 -12.903 1.00 96.50 304 ILE A O 1
ATOM 2518 N N . TYR A 1 305 ? 19.394 -0.049 -15.056 1.00 95.50 305 TYR A N 1
ATOM 2519 C CA . TYR A 1 305 ? 19.781 -1.437 -14.783 1.00 95.50 305 TYR A CA 1
ATOM 2520 C C . TYR A 1 305 ? 20.976 -1.550 -13.818 1.00 95.50 305 TYR A C 1
ATOM 2522 O O . TYR A 1 305 ? 20.996 -2.391 -12.914 1.00 95.50 305 TYR A O 1
ATOM 2530 N N . ASP A 1 306 ? 21.971 -0.678 -13.972 1.00 92.94 306 ASP A N 1
ATOM 2531 C CA . ASP A 1 306 ? 23.169 -0.686 -13.140 1.00 92.94 306 ASP A CA 1
ATOM 2532 C C . ASP A 1 306 ? 22.920 -0.139 -11.722 1.00 92.94 306 ASP A C 1
ATOM 2534 O O . ASP A 1 306 ? 23.550 -0.635 -10.783 1.00 92.94 306 ASP A O 1
ATOM 2538 N N . ILE A 1 307 ? 21.962 0.781 -11.521 1.00 94.56 307 ILE A N 1
ATOM 2539 C CA . ILE A 1 307 ? 21.460 1.143 -10.180 1.00 94.56 307 ILE A CA 1
ATOM 2540 C C . ILE A 1 307 ? 20.870 -0.096 -9.506 1.00 94.56 307 ILE A C 1
ATOM 2542 O O . ILE A 1 307 ? 21.301 -0.456 -8.409 1.00 94.56 307 ILE A O 1
ATOM 2546 N N . ARG A 1 308 ? 19.947 -0.799 -10.179 1.00 94.50 308 ARG A N 1
ATOM 2547 C CA . ARG A 1 308 ? 19.310 -2.013 -9.639 1.00 94.50 308 ARG A CA 1
ATOM 2548 C C . ARG A 1 308 ? 20.345 -3.050 -9.224 1.00 94.50 308 ARG A C 1
ATOM 2550 O O . ARG A 1 308 ? 20.328 -3.534 -8.094 1.00 94.50 308 ARG A O 1
ATOM 2557 N N . ASN A 1 309 ? 21.294 -3.351 -10.105 1.00 91.81 309 ASN A N 1
ATOM 2558 C CA . ASN A 1 309 ? 22.354 -4.308 -9.802 1.00 91.81 309 ASN A CA 1
ATOM 2559 C C . ASN A 1 309 ? 23.298 -3.849 -8.692 1.00 91.81 309 ASN A C 1
ATOM 2561 O O . ASN A 1 309 ? 23.840 -4.697 -7.989 1.00 91.81 309 ASN A O 1
ATOM 2565 N N . SER A 1 310 ? 23.508 -2.545 -8.522 1.00 91.19 310 SER A N 1
ATOM 2566 C CA . SER A 1 310 ? 24.327 -2.012 -7.427 1.00 91.19 310 SER A CA 1
ATOM 2567 C C . SER A 1 310 ? 23.614 -2.084 -6.073 1.00 91.19 310 SER A C 1
ATOM 2569 O O . SER A 1 310 ? 24.282 -2.111 -5.045 1.00 91.19 310 SER A O 1
ATOM 2571 N N . ILE A 1 311 ? 22.276 -2.124 -6.058 1.00 91.75 311 ILE A N 1
ATOM 2572 C CA . ILE A 1 311 ? 21.488 -2.329 -4.834 1.00 91.75 311 ILE A CA 1
ATOM 2573 C C . ILE A 1 311 ? 21.420 -3.822 -4.479 1.00 91.75 311 ILE A C 1
ATOM 2575 O O . ILE A 1 311 ? 21.603 -4.183 -3.321 1.00 91.75 311 ILE A O 1
ATOM 2579 N N . VAL A 1 312 ? 21.158 -4.689 -5.465 1.00 86.44 312 VAL A N 1
ATOM 2580 C CA . VAL A 1 312 ? 20.863 -6.117 -5.236 1.00 86.44 312 VAL A CA 1
ATOM 2581 C C . VAL A 1 312 ? 22.122 -6.979 -5.103 1.00 86.44 312 VAL A C 1
ATOM 2583 O O . VAL A 1 312 ? 22.120 -7.971 -4.375 1.00 86.44 312 VAL A O 1
ATOM 2586 N N . HIS A 1 313 ? 23.204 -6.655 -5.814 1.00 78.88 313 HIS A N 1
ATOM 2587 C CA . HIS A 1 313 ? 24.378 -7.522 -5.882 1.00 78.88 313 HIS A CA 1
ATOM 2588 C C . HIS A 1 313 ? 25.570 -6.963 -5.104 1.00 78.88 313 HIS A C 1
ATOM 2590 O O . HIS A 1 313 ? 26.194 -5.981 -5.494 1.00 78.88 313 HIS A O 1
ATOM 2596 N N . LEU A 1 314 ? 25.954 -7.681 -4.047 1.00 66.06 314 LEU A N 1
ATOM 2597 C CA . LEU A 1 314 ? 27.241 -7.535 -3.367 1.00 66.06 314 LEU A CA 1
ATOM 2598 C C . LEU A 1 314 ? 28.268 -8.456 -4.043 1.00 66.06 314 LEU A C 1
ATOM 2600 O O . LEU A 1 314 ? 28.472 -9.592 -3.617 1.00 66.06 314 LEU A O 1
ATOM 2604 N N . ARG A 1 315 ? 28.890 -8.011 -5.143 1.00 66.06 315 ARG A N 1
ATOM 2605 C CA . ARG A 1 315 ? 29.956 -8.776 -5.821 1.00 66.06 315 ARG A CA 1
ATOM 2606 C C . ARG A 1 315 ? 31.323 -8.146 -5.576 1.00 66.06 315 ARG A C 1
ATOM 2608 O O . ARG A 1 315 ? 31.498 -6.947 -5.758 1.00 66.06 315 ARG A O 1
ATOM 2615 N N . HIS A 1 316 ? 32.310 -8.991 -5.284 1.00 55.72 316 HIS A N 1
ATOM 2616 C CA . HIS A 1 316 ? 33.696 -8.602 -4.989 1.00 55.72 316 HIS A CA 1
ATOM 2617 C C . HIS A 1 316 ? 34.374 -7.754 -6.088 1.00 55.72 316 HIS A C 1
ATOM 2619 O O . HIS A 1 316 ? 35.217 -6.925 -5.772 1.00 55.72 316 HIS A O 1
ATOM 2625 N N . ASN A 1 317 ? 33.987 -7.921 -7.361 1.00 59.00 317 ASN A N 1
ATOM 2626 C CA . ASN A 1 317 ? 34.610 -7.249 -8.514 1.00 59.00 317 ASN A CA 1
ATOM 2627 C C . ASN A 1 317 ? 33.694 -6.220 -9.205 1.00 59.00 317 ASN A C 1
ATOM 2629 O O . ASN A 1 317 ? 33.918 -5.868 -10.364 1.00 59.00 317 ASN A O 1
ATOM 2633 N N . GLN A 1 318 ? 32.622 -5.767 -8.553 1.00 60.34 318 GLN A N 1
ATOM 2634 C CA . GLN A 1 318 ? 31.709 -4.799 -9.161 1.00 60.34 318 GLN A CA 1
ATOM 2635 C C . GLN A 1 318 ? 32.287 -3.386 -9.024 1.00 60.34 318 GLN A C 1
ATOM 2637 O O . GLN A 1 318 ? 32.602 -2.953 -7.918 1.00 60.34 318 GLN A O 1
ATOM 2642 N N . LYS A 1 319 ? 32.388 -2.633 -10.130 1.00 61.00 319 LYS A N 1
ATOM 2643 C CA . LYS A 1 319 ? 32.504 -1.169 -10.040 1.00 61.00 319 LYS A CA 1
ATOM 2644 C C . LYS A 1 319 ? 31.233 -0.671 -9.352 1.00 61.00 319 LYS A C 1
ATOM 2646 O O . LYS A 1 319 ? 30.176 -0.640 -9.977 1.00 61.00 319 LYS A O 1
ATOM 2651 N N . SER A 1 320 ? 31.322 -0.359 -8.063 1.00 64.25 320 SER A N 1
ATOM 2652 C CA . SER A 1 320 ? 30.191 0.144 -7.291 1.00 64.25 320 SER A CA 1
ATOM 2653 C C . SER A 1 320 ? 29.781 1.502 -7.849 1.00 64.25 320 SER A C 1
ATOM 2655 O O . SER A 1 320 ? 30.583 2.439 -7.858 1.00 64.25 320 SER A O 1
ATOM 2657 N N . MET A 1 321 ? 28.543 1.614 -8.322 1.00 81.62 321 MET A N 1
ATOM 2658 C CA . MET A 1 321 ? 27.960 2.914 -8.626 1.00 81.62 321 MET A CA 1
ATOM 2659 C C . MET A 1 321 ? 27.834 3.718 -7.325 1.00 81.62 321 MET A C 1
ATOM 2661 O O . MET A 1 321 ? 27.499 3.156 -6.280 1.00 81.62 321 MET A O 1
ATOM 2665 N N . ASN A 1 322 ? 28.099 5.026 -7.369 1.00 85.19 322 ASN A N 1
ATOM 2666 C CA . ASN A 1 322 ? 27.934 5.877 -6.193 1.00 85.19 322 ASN A CA 1
ATOM 2667 C C . ASN A 1 322 ? 26.448 6.194 -5.963 1.00 85.19 322 ASN A C 1
ATOM 2669 O O . ASN A 1 322 ? 25.930 7.207 -6.420 1.00 85.19 322 ASN A O 1
ATOM 2673 N N . LEU A 1 323 ? 25.771 5.328 -5.212 1.00 91.00 323 LEU A N 1
ATOM 2674 C CA . LEU A 1 323 ? 24.342 5.457 -4.927 1.00 91.00 323 LEU A CA 1
ATOM 2675 C C . LEU A 1 323 ? 23.975 6.663 -4.039 1.00 91.00 323 LEU A C 1
ATOM 2677 O O . LEU A 1 323 ? 22.797 6.999 -3.946 1.00 91.00 323 LEU A O 1
ATOM 2681 N N . GLU A 1 324 ? 24.941 7.314 -3.386 1.00 89.38 324 GLU A N 1
ATOM 2682 C CA . GLU A 1 324 ? 24.684 8.485 -2.531 1.00 89.38 324 GLU A CA 1
ATOM 2683 C C . GLU A 1 324 ? 24.378 9.743 -3.347 1.00 89.38 324 GLU A C 1
ATOM 2685 O O . GLU A 1 324 ? 23.682 10.634 -2.871 1.00 89.38 324 GLU A O 1
ATOM 2690 N N . LYS A 1 325 ? 24.877 9.809 -4.586 1.00 92.56 325 LYS A N 1
ATOM 2691 C CA . LYS A 1 325 ? 24.694 10.957 -5.487 1.00 92.56 325 LYS A CA 1
ATOM 2692 C C . LYS A 1 325 ? 23.513 10.805 -6.444 1.00 92.56 325 LYS A C 1
ATOM 2694 O O . LYS A 1 325 ? 23.304 11.669 -7.292 1.00 92.56 325 LYS A O 1
ATOM 2699 N N . VAL A 1 326 ? 22.757 9.712 -6.344 1.00 96.06 326 VAL A N 1
ATOM 2700 C CA . VAL A 1 326 ? 21.553 9.519 -7.156 1.00 96.06 326 VAL A CA 1
ATOM 2701 C C . VAL A 1 326 ? 20.508 10.560 -6.730 1.00 96.06 326 VAL A C 1
ATOM 2703 O O . VAL A 1 326 ? 20.176 10.624 -5.544 1.00 96.06 326 VAL A O 1
ATOM 2706 N N . PRO A 1 327 ? 19.949 11.356 -7.659 1.00 96.94 327 PRO A N 1
ATOM 2707 C CA . PRO A 1 327 ? 18.840 12.258 -7.362 1.00 96.94 327 PRO A CA 1
ATOM 2708 C C . PRO A 1 327 ? 17.547 11.442 -7.228 1.00 96.94 327 PRO A C 1
ATOM 2710 O O . PRO A 1 327 ? 16.743 11.358 -8.153 1.00 96.94 327 PRO A O 1
ATOM 2713 N N . TRP A 1 328 ? 17.388 10.778 -6.083 1.00 97.81 328 TRP A N 1
ATOM 2714 C CA . TRP A 1 328 ? 16.387 9.731 -5.887 1.00 97.81 328 TRP A CA 1
ATOM 2715 C C . TRP A 1 328 ? 14.951 10.175 -6.144 1.00 97.81 328 TRP A C 1
ATOM 2717 O O . TRP A 1 328 ? 14.233 9.467 -6.838 1.00 97.81 328 TRP A O 1
ATOM 2727 N N . ASP A 1 329 ? 14.543 11.337 -5.639 1.00 97.75 329 ASP A N 1
ATOM 2728 C CA . ASP A 1 329 ? 13.185 11.848 -5.852 1.00 97.75 329 ASP A CA 1
ATOM 2729 C C . ASP A 1 329 ? 12.895 12.073 -7.350 1.00 97.75 329 ASP A C 1
ATOM 2731 O O . ASP A 1 329 ? 11.881 11.608 -7.863 1.00 97.75 329 ASP A O 1
ATOM 2735 N N . MET A 1 330 ? 13.852 12.652 -8.091 1.00 97.75 330 MET A N 1
ATOM 2736 C CA . MET A 1 330 ? 13.746 12.845 -9.545 1.00 97.75 330 MET A CA 1
ATOM 2737 C C . MET A 1 330 ? 13.726 11.516 -10.317 1.00 97.75 330 MET A C 1
ATOM 2739 O O . MET A 1 330 ? 13.027 11.377 -11.321 1.00 97.75 330 MET A O 1
ATOM 2743 N N . LEU A 1 331 ? 14.496 10.527 -9.855 1.00 98.19 331 LEU A N 1
ATOM 2744 C CA . LEU A 1 331 ? 14.462 9.180 -10.414 1.00 98.19 331 LEU A CA 1
ATOM 2745 C C . LEU A 1 331 ? 13.093 8.529 -10.179 1.00 98.19 331 LEU A C 1
ATOM 2747 O O . LEU A 1 331 ? 12.544 7.957 -11.111 1.00 98.19 331 LEU A O 1
ATOM 2751 N N . VAL A 1 332 ? 12.522 8.646 -8.977 1.00 98.44 332 VAL A N 1
ATOM 2752 C CA . VAL A 1 332 ? 11.201 8.095 -8.636 1.00 98.44 332 VAL A CA 1
ATOM 2753 C C . VAL A 1 332 ? 10.114 8.673 -9.538 1.00 98.44 332 VAL A C 1
ATOM 2755 O O . VAL A 1 332 ? 9.406 7.904 -10.184 1.00 98.44 332 VAL A O 1
ATOM 2758 N N . ILE A 1 333 ? 10.014 9.999 -9.663 1.00 97.75 333 ILE A N 1
ATOM 2759 C CA . ILE A 1 333 ? 9.008 10.616 -10.541 1.00 97.75 333 ILE A CA 1
ATOM 2760 C C . ILE A 1 333 ? 9.202 10.218 -12.011 1.00 97.75 333 ILE A C 1
ATOM 2762 O O . ILE A 1 333 ? 8.230 9.899 -12.689 1.00 97.75 333 ILE A O 1
ATOM 2766 N N . GLY A 1 334 ? 10.448 10.136 -12.492 1.00 98.06 334 GLY A N 1
ATOM 2767 C CA . GLY A 1 334 ? 10.728 9.681 -13.854 1.00 98.06 334 GLY A CA 1
ATOM 2768 C C . GLY A 1 334 ? 10.364 8.209 -14.088 1.00 98.06 334 GLY A C 1
ATOM 2769 O O . GLY A 1 334 ? 9.898 7.847 -15.165 1.00 98.06 334 GLY A O 1
ATOM 2770 N N . MET A 1 335 ? 10.534 7.351 -13.079 1.00 98.44 335 MET A N 1
ATOM 2771 C CA . MET A 1 335 ? 10.085 5.956 -13.138 1.00 98.44 335 MET A CA 1
ATOM 2772 C C . MET A 1 335 ? 8.555 5.882 -13.177 1.00 98.44 335 MET A C 1
ATOM 2774 O O . MET A 1 335 ? 8.012 5.096 -13.945 1.00 98.44 335 MET A O 1
ATOM 2778 N N . LEU A 1 336 ? 7.854 6.724 -12.412 1.00 98.31 336 LEU A N 1
ATOM 2779 C CA . LEU A 1 336 ? 6.392 6.808 -12.453 1.00 98.31 336 LEU A CA 1
ATOM 2780 C C . LEU A 1 336 ? 5.872 7.314 -13.809 1.00 98.31 336 LEU A C 1
ATOM 2782 O O . LEU A 1 336 ? 4.876 6.787 -14.291 1.00 98.31 336 LEU A O 1
ATOM 2786 N N . ASP A 1 337 ? 6.539 8.282 -14.451 1.00 97.69 337 ASP A N 1
ATOM 2787 C CA . ASP A 1 337 ? 6.200 8.722 -15.818 1.00 97.69 337 ASP A CA 1
ATOM 2788 C C . ASP A 1 337 ? 6.306 7.573 -16.827 1.00 97.69 337 ASP A C 1
ATOM 2790 O O . ASP A 1 337 ? 5.406 7.356 -17.639 1.00 97.69 337 ASP A O 1
ATOM 2794 N N . LEU A 1 338 ? 7.403 6.817 -16.751 1.00 97.56 338 LEU A N 1
ATOM 2795 C CA . LEU A 1 338 ? 7.639 5.661 -17.607 1.00 97.56 338 LEU A CA 1
ATOM 2796 C C . LEU A 1 338 ? 6.576 4.574 -17.390 1.00 97.56 338 LEU A C 1
ATOM 2798 O O . LEU A 1 338 ? 6.037 4.032 -18.356 1.00 97.56 338 LEU A O 1
ATOM 2802 N N . LEU A 1 339 ? 6.282 4.256 -16.128 1.00 97.12 339 LEU A N 1
ATOM 2803 C CA . LEU A 1 339 ? 5.291 3.249 -15.760 1.00 97.12 339 LEU A CA 1
ATOM 2804 C C . LEU A 1 339 ? 3.886 3.662 -16.197 1.00 97.12 339 LEU A C 1
ATOM 2806 O O . LEU A 1 339 ? 3.202 2.861 -16.824 1.00 97.12 339 LEU A O 1
ATOM 2810 N N . GLU A 1 340 ? 3.478 4.906 -15.943 1.00 95.50 340 GLU A N 1
ATOM 2811 C CA . GLU A 1 340 ? 2.182 5.423 -16.388 1.00 95.50 340 GLU A CA 1
ATOM 2812 C C . GLU A 1 340 ? 2.020 5.273 -17.907 1.00 95.50 340 GLU A C 1
ATOM 2814 O O . GLU A 1 340 ? 0.989 4.780 -18.365 1.00 95.50 340 GLU A O 1
ATOM 2819 N N . TYR A 1 341 ? 3.033 5.645 -18.696 1.00 95.94 341 TYR A N 1
ATOM 2820 C CA . TYR A 1 341 ? 2.975 5.507 -20.151 1.00 95.94 341 TYR A CA 1
ATOM 2821 C C . TYR A 1 341 ? 2.781 4.048 -20.585 1.00 95.94 341 TYR A C 1
ATOM 2823 O O . TYR A 1 341 ? 1.849 3.739 -21.332 1.00 95.94 341 TYR A O 1
ATOM 2831 N N . TRP A 1 342 ? 3.637 3.137 -20.114 1.00 94.94 342 TRP A N 1
ATOM 2832 C CA . TRP A 1 342 ? 3.623 1.752 -20.587 1.00 94.94 342 TRP A CA 1
ATOM 2833 C C . TRP A 1 342 ? 2.441 0.940 -20.070 1.00 94.94 342 TRP A C 1
ATOM 2835 O O . TRP A 1 342 ? 1.887 0.141 -20.826 1.00 94.94 342 TRP A O 1
ATOM 2845 N N . TYR A 1 343 ? 2.014 1.151 -18.825 1.00 94.06 343 TYR A N 1
ATOM 2846 C CA . TYR A 1 343 ? 0.824 0.480 -18.304 1.00 94.06 343 TYR A CA 1
ATOM 2847 C C . TYR A 1 343 ? -0.447 0.981 -18.990 1.00 94.06 343 TYR A C 1
ATOM 2849 O O . TYR A 1 343 ? -1.346 0.184 -19.243 1.00 94.06 343 TYR A O 1
ATOM 2857 N N . ASN A 1 344 ? -0.508 2.255 -19.393 1.00 92.31 344 ASN A N 1
ATOM 2858 C CA . ASN A 1 344 ? -1.590 2.735 -20.253 1.00 92.31 344 ASN A CA 1
ATOM 2859 C C . ASN A 1 344 ? -1.523 2.117 -21.656 1.00 92.31 344 ASN A C 1
ATOM 2861 O O . ASN A 1 344 ? -2.548 1.665 -22.173 1.00 92.31 344 ASN A O 1
ATOM 2865 N N . HIS A 1 345 ? -0.329 2.043 -22.253 1.00 90.88 345 HIS A N 1
ATOM 2866 C CA . HIS A 1 345 ? -0.118 1.453 -23.577 1.00 90.88 345 HIS A CA 1
ATOM 2867 C C . HIS A 1 345 ? -0.562 -0.016 -23.636 1.00 90.88 345 HIS A C 1
ATOM 2869 O O . HIS A 1 345 ? -1.260 -0.419 -24.564 1.00 90.88 345 HIS A O 1
ATOM 2875 N N . PHE A 1 346 ? -0.223 -0.799 -22.611 1.00 88.00 346 PHE A N 1
ATOM 2876 C CA . PHE A 1 346 ? -0.587 -2.211 -22.506 1.00 88.00 346 PHE A CA 1
ATOM 2877 C C . PHE A 1 346 ? -1.849 -2.467 -21.671 1.00 88.00 346 PHE A C 1
ATOM 2879 O O . PHE A 1 346 ? -2.143 -3.620 -21.371 1.00 88.00 346 PHE A O 1
ATOM 2886 N N . SER A 1 347 ? -2.627 -1.439 -21.317 1.00 81.75 347 SER A N 1
ATOM 2887 C CA . SER A 1 347 ? -3.792 -1.561 -20.417 1.00 81.75 347 SER A CA 1
ATOM 2888 C C . SER A 1 347 ? -4.769 -2.662 -20.845 1.00 81.75 347 SER A C 1
ATOM 2890 O O . SER A 1 347 ? -5.187 -3.471 -20.026 1.00 81.75 347 SER A O 1
ATOM 2892 N N . LYS A 1 348 ? -5.053 -2.781 -22.147 1.00 74.00 348 LYS A N 1
ATOM 2893 C CA . LYS A 1 348 ? -5.927 -3.829 -22.713 1.00 74.00 348 LYS A CA 1
ATOM 2894 C C . LYS A 1 348 ? -5.402 -5.258 -22.542 1.00 74.00 348 LYS A C 1
ATOM 2896 O O . LYS A 1 348 ? -6.164 -6.203 -22.699 1.00 74.00 348 LYS A O 1
ATOM 2901 N N . HIS A 1 349 ? -4.106 -5.410 -22.303 1.00 74.56 349 HIS A N 1
ATOM 2902 C CA . HIS A 1 349 ? -3.429 -6.695 -22.166 1.00 74.56 349 HIS A CA 1
ATOM 2903 C C . HIS A 1 349 ? -3.038 -7.005 -20.719 1.00 74.56 349 HIS A C 1
ATOM 2905 O O . HIS A 1 349 ? -2.837 -8.169 -20.402 1.00 74.56 349 HIS A O 1
ATOM 2911 N N . LEU A 1 350 ? -2.890 -5.980 -19.874 1.00 71.75 350 LEU A N 1
ATOM 2912 C CA . LEU A 1 350 ? -2.459 -6.091 -18.476 1.00 71.75 350 LEU A CA 1
ATOM 2913 C C . LEU A 1 350 ? -3.616 -6.071 -17.473 1.00 71.75 350 LEU A C 1
ATOM 2915 O O . LEU A 1 350 ? -3.401 -6.384 -16.303 1.00 71.75 350 LEU A O 1
ATOM 2919 N N . LEU A 1 351 ? -4.811 -5.670 -17.903 1.00 63.91 351 LEU A N 1
ATOM 2920 C CA . LEU A 1 351 ? -6.025 -5.810 -17.111 1.00 63.91 351 LEU A CA 1
ATOM 2921 C C . LEU A 1 351 ? -6.530 -7.244 -17.246 1.00 63.91 351 LEU A C 1
ATOM 2923 O O . LEU A 1 351 ? -6.781 -7.713 -18.357 1.00 63.91 351 LEU A O 1
ATOM 2927 N N . ASP A 1 352 ? -6.662 -7.933 -16.118 1.00 54.56 352 ASP A N 1
ATOM 2928 C CA . ASP A 1 352 ? -7.273 -9.255 -16.080 1.00 54.56 352 ASP A CA 1
ATOM 2929 C C . ASP A 1 352 ? -8.759 -9.108 -16.465 1.00 54.56 352 ASP A C 1
ATOM 2931 O O . ASP A 1 352 ? -9.427 -8.172 -16.022 1.00 54.56 352 ASP A O 1
ATOM 2935 N N . GLU A 1 353 ? -9.337 -10.018 -17.259 1.00 41.56 353 GLU A N 1
ATOM 2936 C CA . GLU A 1 353 ? -10.778 -9.947 -17.598 1.00 41.56 353 GLU A CA 1
ATOM 2937 C C . GLU A 1 353 ? -11.675 -10.023 -16.344 1.00 41.56 353 GLU A C 1
ATOM 2939 O O . GLU A 1 353 ? -12.840 -9.628 -16.379 1.00 41.56 353 GLU A O 1
ATOM 2944 N N . LYS A 1 354 ? -11.127 -10.492 -15.215 1.00 45.25 354 LYS A N 1
ATOM 2945 C CA . LYS A 1 354 ? -11.776 -10.486 -13.896 1.00 45.25 354 LYS A CA 1
ATOM 2946 C C . LYS A 1 354 ? -11.728 -9.129 -13.181 1.00 45.25 354 LYS A C 1
ATOM 2948 O O . LYS A 1 354 ? -12.571 -8.902 -12.318 1.00 45.25 354 LYS A O 1
ATOM 2953 N N . ASP A 1 355 ? -10.806 -8.242 -13.557 1.00 42.75 355 ASP A N 1
ATOM 2954 C CA . ASP A 1 355 ? -10.712 -6.859 -13.062 1.00 42.75 355 ASP A CA 1
ATOM 2955 C C . ASP A 1 355 ? -11.655 -5.914 -13.830 1.00 42.75 355 ASP A C 1
ATOM 2957 O O . ASP A 1 355 ? -11.971 -4.813 -13.376 1.00 42.75 355 ASP A O 1
ATOM 2961 N N . ILE A 1 356 ? -12.165 -6.354 -14.985 1.00 38.84 356 ILE A N 1
ATOM 2962 C CA . ILE A 1 356 ? -13.251 -5.699 -15.718 1.00 38.84 356 ILE A CA 1
ATOM 2963 C C . ILE A 1 356 ? -14.575 -6.242 -15.167 1.00 38.84 356 ILE A C 1
ATOM 2965 O O . ILE A 1 356 ? -15.276 -7.032 -15.803 1.00 38.84 356 ILE A O 1
ATOM 2969 N N . LEU A 1 357 ? -14.927 -5.842 -13.943 1.00 33.59 357 LEU A N 1
ATOM 2970 C CA . LEU A 1 357 ? -16.271 -6.096 -13.435 1.00 33.59 357 LEU A CA 1
ATOM 2971 C C . LEU A 1 357 ? -17.288 -5.422 -14.364 1.00 33.59 357 LEU A C 1
ATOM 2973 O O . LEU A 1 357 ? -17.172 -4.248 -14.724 1.00 33.59 357 LEU A O 1
ATOM 2977 N N . LYS A 1 358 ? -18.253 -6.240 -14.794 1.00 25.00 358 LYS A N 1
ATOM 2978 C CA . LYS A 1 358 ? -19.368 -5.878 -15.668 1.00 25.00 358 LYS A CA 1
ATOM 2979 C C . LYS A 1 358 ? -20.034 -4.590 -15.173 1.00 25.00 358 LYS A C 1
ATOM 2981 O O . LYS A 1 358 ? -20.199 -4.444 -13.964 1.00 25.00 358 LYS A O 1
ATOM 2986 N N . PRO A 1 359 ? -20.469 -3.699 -16.079 1.00 28.81 359 PRO A N 1
ATOM 2987 C CA . PRO A 1 359 ? -21.401 -2.659 -15.686 1.00 28.81 359 PRO A CA 1
ATOM 2988 C C . PRO A 1 359 ? -22.684 -3.348 -15.202 1.00 28.81 359 PRO A C 1
ATOM 2990 O O . PRO A 1 359 ? -23.320 -4.065 -15.980 1.00 28.81 359 PRO A O 1
ATOM 2993 N N . GLU A 1 360 ? -23.020 -3.175 -13.926 1.00 32.75 360 GLU A N 1
ATOM 2994 C CA . GLU A 1 360 ? -24.409 -3.253 -13.461 1.00 32.75 360 GLU A CA 1
ATOM 2995 C C . GLU A 1 360 ? -25.029 -1.858 -13.498 1.00 32.75 360 GLU A C 1
ATOM 2997 O O . GLU A 1 360 ? -24.369 -0.904 -13.017 1.00 32.75 360 GLU A O 1
#

Mean predicted aligned error: 6.48 Å

Organism: NCBI:txid1390249

Radius of gyration: 25.18 Å; Cα contacts (8 Å, |Δi|>4): 483; chains: 1; bounding box: 65×42×76 Å